Protein AF-A0AAD5UKL8-F1 (afdb_monomer_lite)

pLDDT: mean 81.26, std 16.17, range [27.64, 97.19]

Foldseek 3Di:
DDPDPPDDQPDPQSLLQVLLVVLVQCQCCPPPVDHDPDDDGQGFDDDDDLVVSLVRRLVSCPVPLVVLQPDQEDEDDDDDSRQVNVLVSVVVCVVVVSDQLVRYAYEGDVPPNVLVSVHAYEQEAEFLAQPDQQCVSQVVLDQGQRGAGYYDYDPVRDDPFLLVLLLRLCSVCSNVSHHLLCSSLLCSVVRHHDQPVDDDPRSVVCSVDSVSSNVRVCSRVPDPPPPPDDDPPPSPPDDSDPDRDLLSLLVSLVCLVPPPVLCVPPVSVVSLVVSLVSLVPHDGDPSCPSVNVSNCNSPDDD

Organism: NCBI:txid261099

Radius of gyration: 20.58 Å; chains: 1; bounding box: 48×42×60 Å

Structure (mmCIF, N/CA/C/O backbone):
data_AF-A0AAD5UKL8-F1
#
_entry.id   AF-A0AAD5UKL8-F1
#
loop_
_atom_site.group_PDB
_atom_site.id
_atom_site.type_symbol
_atom_site.label_atom_id
_atom_site.label_alt_id
_atom_site.label_comp_id
_atom_site.label_asym_id
_atom_site.label_entity_id
_atom_site.label_seq_id
_atom_site.pdbx_PDB_ins_code
_atom_site.Cartn_x
_atom_site.Cartn_y
_atom_site.Cartn_z
_atom_site.occupancy
_atom_site.B_iso_or_equiv
_atom_site.auth_seq_id
_atom_site.auth_comp_id
_atom_site.auth_asym_id
_atom_site.auth_atom_id
_atom_site.pdbx_PDB_model_num
ATOM 1 N N . MET A 1 1 ? -10.916 17.655 24.121 1.00 27.64 1 MET A N 1
ATOM 2 C CA . MET A 1 1 ? -9.772 17.818 25.051 1.00 27.64 1 MET A CA 1
ATOM 3 C C . MET A 1 1 ? -8.760 16.745 24.683 1.00 27.64 1 MET A C 1
ATOM 5 O O . MET A 1 1 ? -9.015 15.579 24.939 1.00 27.64 1 MET A O 1
ATOM 9 N N . PHE A 1 2 ? -7.697 17.103 23.959 1.00 36.38 2 PHE A N 1
ATOM 10 C CA . PHE A 1 2 ? -6.700 16.136 23.493 1.00 36.38 2 PHE A CA 1
ATOM 11 C C . PHE A 1 2 ? -5.788 15.754 24.663 1.00 36.38 2 PHE A C 1
ATOM 13 O O . PHE A 1 2 ? -4.990 16.578 25.103 1.00 36.38 2 PHE A O 1
ATOM 20 N N . ASN A 1 3 ? -5.885 14.526 25.170 1.00 32.69 3 ASN A N 1
ATOM 21 C CA . ASN A 1 3 ? -4.881 14.006 26.097 1.00 32.69 3 ASN A CA 1
ATOM 22 C C . ASN A 1 3 ? -3.651 13.593 25.285 1.00 32.69 3 ASN A C 1
ATOM 24 O O . ASN A 1 3 ? -3.566 12.471 24.795 1.00 32.69 3 ASN A O 1
ATOM 28 N N . ARG A 1 4 ? -2.718 14.531 25.102 1.00 35.69 4 ARG A N 1
ATOM 29 C CA . ARG A 1 4 ? -1.425 14.286 24.461 1.00 35.69 4 ARG A CA 1
ATOM 30 C C . ARG A 1 4 ? -0.342 14.349 25.536 1.00 35.69 4 ARG A C 1
ATOM 32 O O . ARG A 1 4 ? 0.003 15.430 26.001 1.00 35.69 4 ARG A O 1
ATOM 39 N N . ILE A 1 5 ? 0.188 13.197 25.931 1.00 33.66 5 ILE A N 1
ATOM 40 C CA . ILE A 1 5 ? 1.513 13.135 26.552 1.00 33.66 5 ILE A CA 1
ATOM 41 C C . ILE A 1 5 ? 2.488 13.151 25.374 1.00 33.66 5 ILE A C 1
ATOM 43 O O . ILE A 1 5 ? 2.660 12.143 24.700 1.00 33.66 5 ILE A O 1
ATOM 47 N N . VAL A 1 6 ? 3.038 14.323 25.050 1.00 38.75 6 VAL A N 1
ATOM 48 C CA . VAL A 1 6 ? 4.102 14.447 24.043 1.00 38.75 6 VAL A CA 1
ATOM 49 C C . VAL A 1 6 ? 5.420 14.103 24.734 1.00 38.75 6 VAL A C 1
ATOM 51 O O . VAL A 1 6 ? 6.064 14.968 25.320 1.00 38.75 6 VAL A O 1
ATOM 54 N N . GLY A 1 7 ? 5.766 12.821 24.719 1.00 32.69 7 GLY A N 1
ATOM 55 C CA . GLY A 1 7 ? 7.132 12.327 24.890 1.00 32.69 7 GLY A CA 1
ATOM 56 C C . GLY A 1 7 ? 7.611 11.729 23.567 1.00 32.69 7 GLY A C 1
ATOM 57 O O . GLY A 1 7 ? 6.791 11.464 22.686 1.00 32.69 7 GLY A O 1
ATOM 58 N N . GLU A 1 8 ? 8.921 11.530 23.407 1.00 34.53 8 GLU A N 1
ATOM 59 C CA . GLU A 1 8 ? 9.432 10.719 22.295 1.00 34.53 8 GLU A CA 1
ATOM 60 C C . GLU A 1 8 ? 8.752 9.333 22.319 1.00 34.53 8 GLU A C 1
ATOM 62 O O . GLU A 1 8 ? 8.567 8.778 23.407 1.00 34.53 8 GLU A O 1
ATOM 67 N N . PRO A 1 9 ? 8.322 8.783 21.168 1.00 44.94 9 PRO A N 1
ATOM 68 C CA . PRO A 1 9 ? 7.629 7.498 21.131 1.00 44.94 9 PRO A CA 1
ATOM 69 C C . PRO A 1 9 ? 8.521 6.398 21.723 1.00 44.94 9 PRO A C 1
ATOM 71 O O . PRO A 1 9 ? 9.639 6.181 21.263 1.00 44.94 9 PRO A O 1
ATOM 74 N N . VAL A 1 10 ? 8.025 5.697 22.749 1.00 47.72 10 VAL A N 1
ATOM 75 C CA . VAL A 1 10 ? 8.797 4.705 23.528 1.00 47.72 10 VAL A CA 1
ATOM 76 C C . VAL A 1 10 ? 8.710 3.295 22.901 1.00 47.72 10 VAL A C 1
ATOM 78 O O . VAL A 1 10 ? 9.217 2.321 23.451 1.00 47.72 10 VAL A O 1
ATOM 81 N N . GLY A 1 11 ? 8.126 3.168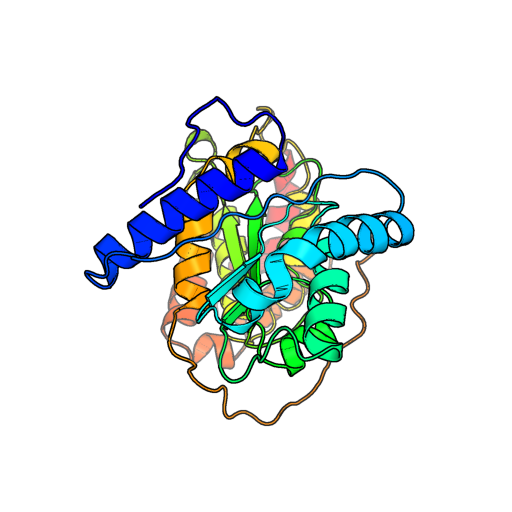 21.704 1.00 62.28 11 GLY A N 1
ATOM 82 C CA . GLY A 1 11 ? 8.047 1.925 20.936 1.00 62.28 11 GLY A CA 1
ATOM 83 C C . GLY A 1 11 ? 7.714 2.156 19.458 1.00 62.28 11 GLY A C 1
ATOM 84 O O . GLY A 1 11 ? 7.193 3.204 19.075 1.00 62.28 11 GLY A O 1
ATOM 85 N N . THR A 1 12 ? 8.001 1.167 18.603 1.00 75.44 12 THR A N 1
ATOM 86 C CA . THR A 1 12 ? 7.783 1.269 17.147 1.00 75.44 12 THR A CA 1
ATOM 87 C C . THR A 1 12 ? 6.303 1.487 16.795 1.00 75.44 12 THR A C 1
ATOM 89 O O . THR A 1 12 ? 6.002 2.243 15.875 1.00 75.44 12 THR A O 1
ATOM 92 N N . SER A 1 13 ? 5.367 0.894 17.548 1.00 83.56 13 SER A N 1
ATOM 93 C CA . SER A 1 13 ? 3.924 1.114 17.353 1.00 83.56 13 SER A CA 1
ATOM 94 C C . SER A 1 13 ? 3.501 2.555 17.659 1.00 83.56 13 SER A C 1
ATOM 96 O O . SER A 1 13 ? 2.737 3.137 16.890 1.00 83.56 13 SER A O 1
ATOM 98 N N . ASP A 1 14 ? 4.037 3.159 18.726 1.00 85.81 14 ASP A N 1
ATOM 99 C CA . ASP A 1 14 ? 3.739 4.552 19.092 1.00 85.81 14 ASP A CA 1
ATOM 100 C C . ASP A 1 14 ? 4.202 5.523 18.004 1.00 85.81 14 ASP A C 1
ATOM 102 O O . ASP A 1 14 ? 3.501 6.480 17.677 1.00 85.81 14 ASP A O 1
ATOM 106 N N . TYR A 1 15 ? 5.354 5.237 17.392 1.00 85.44 15 TYR A N 1
ATOM 107 C CA . TYR A 1 15 ? 5.878 6.020 16.278 1.00 85.44 15 TYR A CA 1
ATOM 108 C C . TYR A 1 15 ? 4.930 6.010 15.068 1.00 85.44 15 TYR A C 1
ATOM 110 O O . TYR A 1 15 ? 4.581 7.069 14.544 1.00 85.44 15 TYR A O 1
ATOM 118 N N . PHE A 1 16 ? 4.467 4.829 14.639 1.00 85.94 16 PHE A N 1
ATOM 119 C CA . PHE A 1 16 ? 3.534 4.712 13.511 1.00 85.94 16 PHE A CA 1
ATOM 120 C C . PHE A 1 16 ? 2.209 5.430 13.771 1.00 85.94 16 PHE A C 1
ATOM 122 O O . PHE A 1 16 ? 1.635 6.045 12.869 1.00 85.94 16 PHE A O 1
ATOM 129 N N . ILE A 1 17 ? 1.731 5.370 15.011 1.00 89.38 17 ILE A N 1
ATOM 130 C CA . ILE A 1 17 ? 0.496 6.025 15.433 1.00 89.38 17 ILE A CA 1
ATOM 131 C C . ILE A 1 17 ? 0.642 7.541 15.420 1.00 89.38 17 ILE A C 1
ATOM 133 O O . ILE A 1 17 ? -0.259 8.219 14.927 1.00 89.38 17 ILE A O 1
ATOM 137 N N . ASP A 1 18 ? 1.763 8.085 15.897 1.00 90.38 18 ASP A N 1
ATOM 138 C CA . ASP A 1 18 ? 2.004 9.528 15.845 1.00 90.38 18 ASP A CA 1
ATOM 139 C C . ASP A 1 18 ? 2.123 10.021 14.392 1.00 90.38 18 ASP A C 1
ATOM 141 O O . ASP A 1 18 ? 1.482 11.006 14.022 1.00 90.38 18 ASP A O 1
ATOM 145 N N . LYS A 1 19 ? 2.829 9.293 13.515 1.00 89.94 19 LYS A N 1
ATOM 146 C CA . LYS A 1 19 ? 2.891 9.629 12.080 1.00 89.94 19 LYS A CA 1
ATOM 147 C C . LYS A 1 19 ? 1.518 9.604 11.415 1.00 89.94 19 LYS A C 1
ATOM 149 O O . LYS A 1 19 ? 1.154 10.554 10.717 1.00 89.94 19 LYS A O 1
ATOM 154 N N . MET A 1 20 ? 0.721 8.569 11.676 1.00 90.62 20 MET A N 1
ATOM 155 C CA . MET A 1 20 ? -0.638 8.489 11.148 1.00 90.62 20 MET A CA 1
ATOM 156 C C . MET A 1 20 ? -1.539 9.584 11.723 1.00 90.62 20 MET A C 1
ATOM 158 O O . MET A 1 20 ? -2.319 10.173 10.976 1.00 90.62 20 MET A O 1
ATOM 162 N N . GLN A 1 21 ? -1.411 9.923 13.009 1.00 92.81 21 GLN A N 1
ATOM 163 C CA . GLN A 1 21 ? -2.111 11.057 13.613 1.00 92.81 21 GLN A CA 1
ATOM 164 C C . GLN A 1 21 ? -1.785 12.351 12.863 1.00 92.81 21 GLN A C 1
ATOM 166 O O . GLN A 1 21 ? -2.699 13.065 12.446 1.00 92.81 21 GLN A O 1
ATOM 171 N N . GLN A 1 22 ? -0.496 12.652 12.681 1.00 91.00 22 GLN A N 1
ATOM 172 C CA . GLN A 1 22 ? -0.051 13.858 11.985 1.00 91.00 22 GLN A CA 1
ATOM 173 C C . GLN A 1 22 ? -0.620 13.916 10.563 1.00 91.00 22 GLN A C 1
ATOM 175 O O . GLN A 1 22 ? -1.198 14.933 10.173 1.00 91.00 22 GLN A O 1
ATOM 180 N N . ALA A 1 23 ? -0.521 12.813 9.817 1.00 89.31 23 ALA A N 1
ATOM 181 C CA . ALA A 1 23 ? -1.032 12.720 8.454 1.00 89.31 23 ALA A CA 1
ATOM 182 C C . ALA A 1 23 ? -2.552 12.892 8.399 1.00 89.31 23 ALA A C 1
ATOM 184 O O . ALA A 1 23 ? -3.052 13.621 7.547 1.00 89.31 23 ALA A O 1
ATOM 185 N N . THR A 1 24 ? -3.280 12.280 9.333 1.00 89.12 24 THR A N 1
ATOM 186 C CA . THR A 1 24 ? -4.746 12.334 9.408 1.00 89.12 24 THR A CA 1
ATOM 187 C C . THR A 1 24 ? -5.221 13.755 9.690 1.00 89.12 24 THR A C 1
ATOM 189 O O . THR A 1 24 ? -6.045 14.290 8.947 1.00 89.12 24 THR A O 1
ATOM 192 N N . ILE A 1 25 ? -4.652 14.416 10.704 1.00 90.31 25 ILE A N 1
ATOM 193 C CA . ILE A 1 25 ? -4.987 15.808 11.034 1.00 90.31 25 ILE A CA 1
ATOM 194 C C . ILE A 1 25 ? -4.667 16.732 9.856 1.00 90.31 25 ILE A C 1
ATOM 196 O O . ILE A 1 25 ? -5.488 17.580 9.502 1.00 90.31 25 ILE A O 1
ATOM 200 N N . LYS A 1 26 ? -3.489 16.568 9.239 1.00 88.12 26 LYS A N 1
ATOM 201 C CA . LYS A 1 26 ? -3.072 17.359 8.077 1.00 88.12 26 LYS A CA 1
ATOM 202 C C . LYS A 1 26 ? -4.030 17.159 6.901 1.00 88.12 26 LYS A C 1
ATOM 204 O O . LYS A 1 26 ? -4.536 18.140 6.365 1.00 88.12 26 LYS A O 1
ATOM 209 N N . TYR A 1 27 ? -4.324 15.909 6.547 1.00 86.69 27 TYR A N 1
ATOM 210 C CA . TYR A 1 27 ? -5.202 15.545 5.437 1.00 86.69 27 TYR A CA 1
ATOM 211 C C . TYR A 1 27 ? -6.586 16.182 5.577 1.00 86.69 27 TYR A C 1
ATOM 213 O O . TYR A 1 27 ? -7.002 16.929 4.695 1.00 86.69 27 TYR A O 1
ATOM 221 N N . PHE A 1 28 ? -7.275 15.953 6.699 1.00 85.62 28 PHE A N 1
ATOM 222 C CA . PHE A 1 28 ? -8.635 16.465 6.891 1.00 85.62 28 PHE A CA 1
ATOM 223 C C . PHE A 1 28 ? -8.688 17.993 6.966 1.00 85.62 28 PHE A C 1
ATOM 225 O O . PHE A 1 28 ? -9.608 18.602 6.411 1.00 85.62 28 PHE A O 1
ATOM 232 N N . ARG A 1 29 ? -7.674 18.624 7.568 1.00 87.81 29 ARG A N 1
ATOM 233 C CA . ARG A 1 29 ? -7.569 20.085 7.605 1.00 87.81 29 ARG A CA 1
ATOM 234 C C . ARG A 1 29 ? -7.376 20.671 6.208 1.00 87.81 29 ARG A C 1
ATOM 236 O O . ARG A 1 29 ? -8.100 21.586 5.835 1.00 87.81 29 ARG A O 1
ATOM 243 N N . GLU A 1 30 ? -6.414 20.160 5.444 1.00 85.50 30 GLU A N 1
ATOM 244 C CA . GLU A 1 30 ? -6.022 20.735 4.150 1.00 85.50 30 GLU A CA 1
ATOM 245 C C . GLU A 1 30 ? -7.003 20.401 3.020 1.00 85.50 30 GLU A C 1
ATOM 247 O O . GLU A 1 30 ? -7.294 21.257 2.188 1.00 85.50 30 GLU A O 1
ATOM 252 N N . ARG A 1 31 ? -7.512 19.164 2.962 1.00 77.06 31 ARG A N 1
ATOM 253 C CA . ARG A 1 31 ? -8.363 18.697 1.851 1.00 77.06 31 ARG A CA 1
ATOM 254 C C . ARG A 1 31 ? -9.836 18.972 2.061 1.00 77.06 31 ARG A C 1
ATOM 256 O O . ARG A 1 31 ? -10.560 19.133 1.082 1.00 77.06 31 ARG A O 1
ATOM 263 N N . ASN A 1 32 ? -10.284 18.970 3.311 1.00 73.62 32 ASN A N 1
ATOM 264 C CA . ASN A 1 32 ? -11.706 19.007 3.629 1.00 73.62 32 ASN A CA 1
ATOM 265 C C . ASN A 1 32 ? -12.094 20.213 4.489 1.00 73.62 32 ASN A C 1
ATOM 267 O O . ASN A 1 32 ? -13.285 20.436 4.682 1.00 73.62 32 ASN A O 1
ATOM 271 N N . GLY A 1 33 ? -11.126 20.980 5.009 1.00 81.12 33 GLY A N 1
ATOM 272 C CA . GLY A 1 33 ? -11.398 22.033 5.990 1.00 81.12 33 GLY A CA 1
ATOM 273 C C . GLY A 1 33 ? -11.976 21.489 7.301 1.00 81.12 33 GLY A C 1
ATOM 274 O O . GLY A 1 33 ? -12.577 22.242 8.061 1.00 81.12 33 GLY A O 1
ATOM 275 N N . ILE A 1 34 ? -11.828 20.184 7.556 1.00 84.81 34 ILE A N 1
ATOM 276 C CA . ILE A 1 34 ? -12.395 19.498 8.716 1.00 84.81 34 ILE A CA 1
ATOM 277 C C . ILE A 1 34 ? -11.377 19.533 9.852 1.00 84.81 34 ILE A C 1
ATOM 279 O O . ILE A 1 34 ? -10.230 19.103 9.703 1.00 84.81 34 ILE A O 1
ATOM 283 N N . GLN A 1 35 ? -11.820 20.005 11.012 1.00 87.50 35 GLN A N 1
ATOM 284 C CA . GLN A 1 35 ? -11.094 19.847 12.262 1.00 87.50 35 GLN A CA 1
ATOM 285 C C . GLN A 1 35 ? -11.607 18.594 12.972 1.00 87.50 35 GLN A C 1
ATOM 287 O O . GLN A 1 35 ? -12.791 18.484 13.263 1.00 87.50 35 GLN A O 1
ATOM 292 N N . ILE A 1 36 ? -10.712 17.647 13.237 1.00 86.38 36 ILE A N 1
ATOM 293 C CA . ILE A 1 36 ? -11.059 16.407 13.936 1.00 86.38 36 ILE A CA 1
ATOM 294 C C . ILE A 1 36 ? -11.326 16.736 15.408 1.00 86.38 36 ILE A C 1
ATOM 296 O O . ILE A 1 36 ? -10.437 17.248 16.091 1.00 86.38 36 ILE A O 1
ATOM 300 N N . GLU A 1 37 ? -12.544 16.470 15.875 1.00 84.69 37 GLU A N 1
ATOM 301 C CA . GLU A 1 37 ? -12.986 16.778 17.243 1.00 84.69 37 GLU A CA 1
ATOM 302 C C . GLU A 1 37 ? -12.628 15.668 18.239 1.00 84.69 37 GLU A C 1
ATOM 304 O O . GLU A 1 37 ? -12.181 15.963 19.351 1.00 84.69 37 GLU A O 1
ATOM 309 N N . ASP A 1 38 ? -12.764 14.408 17.815 1.00 88.19 38 ASP A N 1
ATOM 310 C CA . ASP A 1 38 ? -12.401 13.222 18.587 1.00 88.19 38 ASP A CA 1
ATOM 311 C C . ASP A 1 38 ? -11.454 12.325 17.781 1.00 88.19 38 ASP A C 1
ATOM 313 O O . ASP A 1 38 ? -11.719 11.961 16.635 1.00 88.19 38 ASP A O 1
ATOM 317 N N . LEU A 1 39 ? -10.312 12.004 18.385 1.00 90.44 39 LEU A N 1
ATOM 318 C CA . LEU A 1 39 ? -9.288 11.142 17.816 1.00 90.44 39 LEU A CA 1
ATOM 319 C C . LEU A 1 39 ? -8.693 10.290 18.933 1.00 90.44 39 LEU A C 1
ATOM 321 O O . LEU A 1 39 ? -7.970 10.791 19.798 1.00 90.44 39 LEU A O 1
ATOM 325 N N . SER A 1 40 ? -8.964 8.989 18.883 1.00 92.81 40 SER A N 1
ATOM 326 C CA . SER A 1 40 ? -8.374 8.012 19.795 1.00 92.81 40 SER A CA 1
ATOM 327 C C . SER A 1 40 ? -7.163 7.339 19.153 1.00 92.81 40 SER A C 1
ATOM 329 O O . SER A 1 40 ? -7.243 6.818 18.045 1.00 92.81 40 SER A O 1
ATOM 331 N N . LEU A 1 41 ? -6.039 7.345 19.869 1.00 92.69 41 LEU A N 1
ATOM 332 C CA . LEU A 1 41 ? -4.806 6.665 19.481 1.00 92.69 41 LEU A CA 1
ATOM 333 C C . LEU A 1 41 ? -4.670 5.384 20.305 1.00 92.69 41 LEU A C 1
ATOM 335 O O . LEU A 1 41 ? -4.697 5.446 21.534 1.00 92.69 41 LEU A O 1
ATOM 339 N N . ILE A 1 42 ? -4.550 4.235 19.638 1.00 92.50 42 ILE A N 1
ATOM 340 C CA . ILE A 1 42 ? -4.501 2.921 20.290 1.00 92.50 42 ILE A CA 1
ATOM 341 C C . ILE A 1 42 ? -3.235 2.199 19.841 1.00 92.50 42 ILE A C 1
ATOM 343 O O . ILE A 1 42 ? -3.143 1.757 18.699 1.00 92.50 42 ILE A O 1
ATOM 347 N N . SER A 1 43 ? -2.266 2.091 20.750 1.00 91.62 43 SER A N 1
ATOM 348 C CA . SER A 1 43 ? -0.989 1.420 20.507 1.00 91.62 43 SER A CA 1
ATOM 349 C C . SER A 1 43 ? -1.025 -0.020 20.976 1.00 91.62 43 SER A C 1
ATOM 351 O O . SER A 1 43 ? -1.197 -0.291 22.163 1.00 91.62 43 SER A O 1
ATOM 353 N N . LEU A 1 44 ? -0.874 -0.936 20.020 1.00 89.56 44 LEU A N 1
ATOM 354 C CA . LEU A 1 44 ? -0.816 -2.370 20.264 1.00 89.56 44 LEU A CA 1
ATOM 355 C C . LEU A 1 44 ? 0.647 -2.813 20.265 1.00 89.56 44 LEU A C 1
ATOM 357 O O . LEU A 1 44 ? 1.359 -2.651 19.270 1.00 89.56 44 LEU A O 1
ATOM 361 N N . ASN A 1 45 ? 1.098 -3.370 21.387 1.00 88.56 45 ASN A N 1
ATOM 362 C CA . ASN A 1 45 ? 2.492 -3.761 21.590 1.00 88.56 45 ASN A CA 1
ATOM 363 C C . ASN A 1 45 ? 2.581 -5.193 22.100 1.00 88.56 45 ASN A C 1
ATOM 365 O O . ASN A 1 45 ? 1.837 -5.605 22.987 1.00 88.56 45 ASN A O 1
ATOM 369 N N . GLY A 1 46 ? 3.508 -5.959 21.541 1.00 84.38 46 GLY A N 1
ATOM 370 C CA . GLY A 1 46 ? 3.691 -7.357 21.902 1.00 84.38 46 GLY A CA 1
ATOM 371 C C . GLY A 1 46 ? 4.508 -8.095 20.857 1.00 84.38 46 GLY A C 1
ATOM 372 O O . GLY A 1 46 ? 4.391 -7.818 19.659 1.00 84.38 46 GLY A O 1
ATOM 373 N N . GLU A 1 47 ? 5.321 -9.032 21.324 1.00 81.00 47 GLU A N 1
ATOM 374 C CA . GLU A 1 47 ? 6.156 -9.920 20.518 1.00 81.00 47 GLU A CA 1
ATOM 375 C C . GLU A 1 47 ? 5.670 -11.366 20.658 1.00 81.00 47 GLU A C 1
ATOM 377 O O . GLU A 1 47 ? 4.910 -11.691 21.568 1.00 81.00 47 GLU A O 1
ATOM 382 N N . GLY A 1 48 ? 6.102 -12.240 19.751 1.00 82.62 48 GLY A N 1
ATOM 383 C CA . GLY A 1 48 ? 5.751 -13.657 19.779 1.00 82.62 48 GLY A CA 1
ATOM 384 C C . GLY A 1 48 ? 5.462 -14.226 18.396 1.00 82.62 48 GLY A C 1
ATOM 385 O O . GLY A 1 48 ? 5.612 -13.553 17.369 1.00 82.62 48 GLY A O 1
ATOM 386 N N . LYS A 1 49 ? 5.040 -15.493 18.374 1.00 82.69 49 LYS A N 1
ATOM 387 C CA . LYS A 1 49 ? 4.511 -16.129 17.163 1.00 82.69 49 LYS A CA 1
ATOM 388 C C . LYS A 1 49 ? 3.193 -15.466 16.770 1.00 82.69 49 LYS A C 1
ATOM 390 O O . LYS A 1 49 ? 2.533 -14.860 17.605 1.00 82.69 49 LYS A O 1
ATOM 395 N N . ILE A 1 50 ? 2.820 -15.577 15.494 1.00 81.44 50 ILE A N 1
ATOM 396 C CA . ILE A 1 50 ? 1.644 -14.890 14.938 1.00 81.44 50 ILE A CA 1
ATOM 397 C C . ILE A 1 50 ? 0.385 -15.174 15.767 1.00 81.44 50 ILE A C 1
ATOM 399 O O . ILE A 1 50 ? -0.258 -14.222 16.185 1.00 81.44 50 ILE A O 1
ATOM 403 N N . GLU A 1 51 ? 0.074 -16.441 16.053 1.00 81.31 51 GLU A N 1
ATOM 404 C CA . GLU A 1 51 ? -1.134 -16.831 16.800 1.00 81.31 51 GLU A CA 1
ATOM 405 C C . GLU A 1 51 ? -1.169 -16.219 18.211 1.00 81.31 51 GLU A C 1
ATOM 407 O O . GLU A 1 51 ? -2.083 -15.453 18.519 1.00 81.31 51 GLU A O 1
ATOM 412 N N . ASP A 1 52 ? -0.122 -16.446 19.013 1.00 86.75 52 ASP A N 1
ATOM 413 C CA . ASP A 1 52 ? -0.005 -15.892 20.373 1.00 86.75 52 ASP A CA 1
ATOM 414 C C . ASP A 1 52 ? -0.082 -14.355 20.372 1.00 86.75 52 ASP A C 1
ATOM 416 O O . ASP A 1 52 ? -0.668 -13.728 21.258 1.00 86.75 52 ASP A O 1
ATOM 420 N N . ARG A 1 53 ? 0.509 -13.730 19.347 1.00 89.06 53 ARG A N 1
ATOM 421 C CA . ARG A 1 53 ? 0.535 -12.277 19.193 1.00 89.06 53 ARG A CA 1
ATOM 422 C C . ARG A 1 53 ? -0.841 -11.725 18.829 1.00 89.06 53 ARG A C 1
ATOM 424 O O . ARG A 1 53 ? -1.197 -10.666 19.333 1.00 89.06 53 ARG A O 1
ATOM 431 N N . VAL A 1 54 ? -1.626 -12.412 17.998 1.00 90.38 54 VAL A N 1
ATOM 432 C CA . VAL A 1 54 ? -3.004 -11.998 17.681 1.00 90.38 54 VAL A CA 1
ATOM 433 C C . VAL A 1 54 ? -3.856 -11.987 18.943 1.00 90.38 54 VAL A C 1
ATOM 435 O O . VAL A 1 54 ? -4.525 -10.989 19.199 1.00 90.38 54 VAL A O 1
ATOM 438 N N . ASP A 1 55 ? -3.802 -13.047 19.751 1.00 90.81 55 ASP A N 1
ATOM 439 C CA . ASP A 1 55 ? -4.581 -13.136 20.992 1.00 90.81 55 ASP A CA 1
ATOM 440 C C . ASP A 1 55 ? -4.186 -12.038 21.986 1.00 90.81 55 ASP A C 1
ATOM 442 O O . ASP A 1 55 ? -5.048 -11.332 22.521 1.00 90.81 55 ASP A O 1
ATOM 446 N N . LEU A 1 56 ? -2.879 -11.832 22.172 1.00 92.62 56 LEU A N 1
ATOM 447 C CA . LEU A 1 56 ? -2.346 -10.781 23.032 1.00 92.62 56 LEU A CA 1
ATOM 448 C C . LEU A 1 56 ? -2.823 -9.392 22.594 1.00 92.62 56 LEU A C 1
ATOM 450 O O . LEU A 1 56 ? -3.391 -8.652 23.398 1.00 92.62 56 LEU A O 1
ATOM 454 N N . LEU A 1 57 ? -2.601 -9.026 21.332 1.00 92.44 57 LEU A N 1
ATOM 455 C CA . LEU A 1 57 ? -2.928 -7.690 20.837 1.00 92.44 57 LEU A CA 1
ATOM 456 C C . LEU A 1 57 ? -4.444 -7.465 20.747 1.00 92.44 57 LEU A C 1
ATOM 458 O O . LEU A 1 57 ? -4.909 -6.363 21.023 1.00 92.44 57 LEU A O 1
ATOM 462 N N . TYR A 1 58 ? -5.229 -8.500 20.433 1.00 93.25 58 TYR A N 1
ATOM 463 C CA . TYR A 1 58 ? -6.690 -8.419 20.477 1.00 93.25 58 TYR A CA 1
ATOM 464 C C . TYR A 1 58 ? -7.189 -8.158 21.906 1.00 93.25 58 TYR A C 1
ATOM 466 O O . TYR A 1 58 ? -8.060 -7.317 22.107 1.00 93.25 58 TYR A O 1
ATOM 474 N N . SER A 1 59 ? -6.597 -8.797 22.923 1.00 93.50 59 SER A N 1
ATOM 475 C CA . SER A 1 59 ? -6.981 -8.561 24.323 1.00 93.50 59 SER A CA 1
ATOM 476 C C . SER A 1 59 ? -6.760 -7.111 24.779 1.00 93.50 59 SER A C 1
ATOM 478 O O . SER A 1 59 ? -7.542 -6.588 25.574 1.00 93.50 59 SER A O 1
ATOM 480 N N . GLN A 1 60 ? -5.751 -6.427 24.226 1.00 93.94 60 GLN A N 1
ATOM 481 C CA . GLN A 1 60 ? -5.483 -5.010 24.501 1.00 93.94 60 GLN A CA 1
ATOM 482 C C . GLN A 1 60 ? -6.592 -4.090 23.963 1.00 93.94 60 GLN A C 1
ATOM 484 O O . GLN A 1 60 ? -6.823 -3.020 24.528 1.00 93.94 60 GLN A O 1
ATOM 489 N N . LEU A 1 61 ? -7.322 -4.514 22.922 1.00 93.44 61 LEU A N 1
ATOM 490 C CA . LEU A 1 61 ? -8.447 -3.767 22.349 1.00 93.44 61 LEU A CA 1
ATOM 491 C C . LEU A 1 61 ? -9.716 -3.809 23.200 1.00 93.44 61 LEU A C 1
ATOM 493 O O . LEU A 1 61 ? -10.586 -2.966 22.999 1.00 93.44 61 LEU A O 1
ATOM 497 N N . ASN A 1 62 ? -9.828 -4.723 24.170 1.00 91.06 62 ASN A N 1
ATOM 498 C CA . ASN A 1 62 ? -11.031 -4.856 25.002 1.00 91.06 62 ASN A CA 1
ATOM 499 C C . ASN A 1 62 ? -11.420 -3.541 25.698 1.00 91.06 62 ASN A C 1
ATOM 501 O O . ASN A 1 62 ? -12.602 -3.244 25.833 1.00 91.06 62 ASN A O 1
ATOM 505 N N . ASN A 1 63 ? -10.437 -2.713 26.064 1.00 89.56 63 ASN A N 1
ATOM 506 C CA . ASN A 1 63 ? -10.664 -1.410 26.701 1.00 89.56 63 ASN A CA 1
ATOM 507 C C . ASN A 1 63 ? -11.140 -0.312 25.730 1.00 89.56 63 ASN A C 1
ATOM 509 O O . ASN A 1 63 ? -11.391 0.818 26.148 1.00 89.56 63 ASN A O 1
ATOM 513 N N . TYR A 1 64 ? -11.213 -0.614 24.435 1.00 94.12 64 TYR A N 1
ATOM 514 C CA . TYR A 1 64 ? -11.481 0.345 23.367 1.00 94.12 64 TYR A CA 1
ATOM 515 C C . TYR A 1 64 ? -12.629 -0.086 22.446 1.00 94.12 64 TYR A C 1
ATOM 517 O O . TYR A 1 64 ? -12.915 0.635 21.495 1.00 94.12 64 TYR A O 1
ATOM 525 N N . MET A 1 65 ? -13.292 -1.219 22.711 1.00 93.94 65 MET A N 1
ATOM 526 C CA . MET A 1 65 ? -14.326 -1.773 21.825 1.00 93.94 65 MET A CA 1
ATOM 527 C C . MET A 1 65 ? -15.452 -0.776 21.538 1.00 93.94 65 MET A C 1
ATOM 529 O O . MET A 1 65 ? -15.780 -0.567 20.373 1.00 93.94 65 MET A O 1
ATOM 533 N N . ASP A 1 66 ? -15.955 -0.083 22.564 1.00 92.31 66 ASP A N 1
ATOM 534 C CA . ASP A 1 66 ? -17.010 0.928 22.404 1.00 92.31 66 ASP A CA 1
ATOM 535 C C . ASP A 1 66 ? -16.565 2.059 21.463 1.00 92.31 66 ASP A C 1
ATOM 537 O O . ASP A 1 66 ? -17.268 2.420 20.521 1.00 92.31 66 ASP A O 1
ATOM 541 N N . LYS A 1 67 ? -15.331 2.550 21.638 1.00 92.50 67 LYS A N 1
ATOM 542 C CA . LYS A 1 67 ? -14.753 3.590 20.774 1.00 92.50 67 LYS A CA 1
ATOM 543 C C . LYS A 1 67 ? -14.598 3.117 19.336 1.00 92.50 67 LYS A C 1
ATOM 545 O O . LYS A 1 67 ? -14.846 3.885 18.410 1.00 92.50 67 LYS A O 1
ATOM 550 N N . ILE A 1 68 ? -14.164 1.869 19.149 1.00 93.44 68 ILE A N 1
ATOM 551 C CA . ILE A 1 68 ? -14.034 1.276 17.819 1.00 93.44 68 ILE A CA 1
ATOM 552 C C . ILE A 1 68 ? -15.408 1.209 17.170 1.00 93.44 68 ILE A C 1
ATOM 554 O O . ILE A 1 68 ? -15.515 1.608 16.026 1.00 93.44 68 ILE A O 1
ATOM 558 N N . GLN A 1 69 ? -16.448 0.771 17.875 1.00 93.12 69 GLN A N 1
ATOM 559 C CA . GLN A 1 69 ? -17.798 0.621 17.327 1.00 93.12 69 GLN A CA 1
ATOM 560 C C . GLN A 1 69 ? -18.478 1.969 17.008 1.00 93.12 69 GLN A C 1
ATOM 562 O O . GLN A 1 69 ? -19.234 2.101 16.034 1.00 93.12 69 GLN A O 1
ATOM 567 N N . GLU A 1 70 ? -18.211 2.996 17.814 1.00 91.44 70 GLU A N 1
ATOM 568 C CA . GLU A 1 70 ? -18.776 4.333 17.632 1.00 91.44 70 GLU A CA 1
ATOM 569 C C . GLU A 1 70 ? -18.116 5.106 16.484 1.00 91.44 70 GLU A C 1
ATOM 571 O O . GLU A 1 70 ? -18.827 5.813 15.763 1.00 91.44 70 GLU A O 1
ATOM 576 N N . ALA A 1 71 ? -16.810 4.912 16.258 1.00 91.25 71 ALA A N 1
ATOM 577 C CA . ALA A 1 71 ? -16.011 5.663 15.290 1.00 91.25 71 ALA A CA 1
ATOM 578 C C . ALA A 1 71 ? -16.562 5.626 13.853 1.00 91.25 71 ALA A C 1
ATOM 580 O O . ALA A 1 71 ? -17.000 4.588 13.358 1.00 91.25 71 ALA A O 1
ATOM 581 N N . ASP A 1 72 ? -16.447 6.737 13.126 1.00 87.06 72 ASP A N 1
ATOM 582 C CA . ASP A 1 72 ? -16.781 6.797 11.692 1.00 87.06 72 ASP A CA 1
ATOM 583 C C . ASP A 1 72 ? -15.658 6.241 10.793 1.00 87.06 72 ASP A C 1
ATOM 585 O O . ASP A 1 72 ? -15.886 5.797 9.663 1.00 87.06 72 ASP A O 1
ATOM 589 N N . LEU A 1 73 ? -14.424 6.251 11.300 1.00 88.12 73 LEU A N 1
ATOM 590 C CA . LEU A 1 73 ? -13.216 5.816 10.606 1.00 88.12 73 LEU A CA 1
ATOM 591 C C . LEU A 1 73 ? -12.300 5.086 11.590 1.00 88.12 73 LEU A C 1
ATOM 593 O O . LEU A 1 73 ? -11.945 5.634 12.631 1.00 88.12 73 LEU A O 1
ATOM 597 N N . VAL A 1 74 ? -11.871 3.876 11.227 1.00 92.00 74 VAL A N 1
ATOM 598 C CA . VAL A 1 74 ? -10.903 3.092 12.002 1.00 92.00 74 VAL A CA 1
ATOM 599 C C . VAL A 1 74 ? -9.675 2.839 11.133 1.00 92.00 74 VAL A C 1
ATOM 601 O O . VAL A 1 74 ? -9.725 2.086 10.164 1.00 92.00 74 VAL A O 1
ATOM 604 N N . LEU A 1 75 ? -8.556 3.479 11.460 1.00 90.38 75 LEU A N 1
ATOM 605 C CA . LEU A 1 75 ? -7.296 3.309 10.735 1.00 90.38 75 LEU A CA 1
ATOM 606 C C . LEU A 1 75 ? -6.404 2.332 11.493 1.00 90.38 75 LEU A C 1
ATOM 608 O O . LEU A 1 75 ? -6.056 2.594 12.642 1.00 90.38 75 LEU A O 1
ATOM 612 N N . PHE A 1 76 ? -5.991 1.248 10.839 1.00 91.31 76 PHE A N 1
ATOM 613 C CA . PHE A 1 76 ? -4.913 0.412 11.353 1.00 91.31 76 PHE A CA 1
ATOM 614 C C . PHE A 1 76 ? -3.647 0.673 10.551 1.00 91.31 76 PHE A C 1
ATOM 616 O O . PHE A 1 76 ? -3.673 0.805 9.326 1.00 91.31 76 PHE A O 1
ATOM 623 N N . VAL A 1 77 ? -2.531 0.751 11.267 1.00 88.25 77 VAL A N 1
ATOM 624 C CA . VAL A 1 77 ? -1.206 0.983 10.700 1.00 88.25 77 VAL A CA 1
ATOM 625 C C . VAL A 1 77 ? -0.292 -0.089 11.233 1.00 88.25 77 VAL A C 1
ATOM 627 O O . VAL A 1 77 ? -0.234 -0.328 12.437 1.00 88.25 77 VAL A O 1
ATOM 630 N N . ALA A 1 78 ? 0.398 -0.758 10.324 1.00 87.06 78 ALA A N 1
ATOM 631 C CA . ALA A 1 78 ? 1.277 -1.851 10.663 1.00 87.06 78 ALA A CA 1
ATOM 632 C C . ALA A 1 78 ? 2.405 -1.945 9.647 1.00 87.06 78 ALA A C 1
ATOM 634 O O . ALA A 1 78 ? 2.252 -1.554 8.490 1.00 87.06 78 ALA A O 1
ATOM 635 N N . HIS A 1 79 ? 3.520 -2.508 10.092 1.00 83.12 79 HIS A N 1
ATOM 636 C CA . HIS A 1 79 ? 4.706 -2.691 9.279 1.00 83.12 79 HIS A CA 1
ATOM 637 C C . HIS A 1 79 ? 5.228 -4.131 9.387 1.00 83.12 79 HIS A C 1
ATOM 639 O O . HIS A 1 79 ? 5.184 -4.731 10.467 1.00 83.12 79 HIS A O 1
ATOM 645 N N . SER A 1 80 ? 5.748 -4.666 8.274 1.00 78.19 80 SER A N 1
ATOM 646 C CA . SER A 1 80 ? 6.405 -5.973 8.160 1.00 78.19 80 SER A CA 1
ATOM 647 C C . SER A 1 80 ? 5.610 -7.077 8.863 1.00 78.19 80 SER A C 1
ATOM 649 O O . SER A 1 80 ? 4.495 -7.382 8.456 1.00 78.19 80 SER A O 1
ATOM 651 N N . GLN A 1 81 ? 6.124 -7.669 9.940 1.00 76.12 81 GLN A N 1
ATOM 652 C CA . GLN A 1 81 ? 5.452 -8.754 10.656 1.00 76.12 81 GLN A CA 1
ATOM 653 C C . GLN A 1 81 ? 4.161 -8.314 11.372 1.00 76.12 81 GLN A C 1
ATOM 655 O O . GLN A 1 81 ? 3.295 -9.146 11.629 1.00 76.12 81 GLN A O 1
ATOM 660 N N . GLY A 1 82 ? 4.000 -7.029 11.706 1.00 82.38 82 GLY A N 1
ATOM 661 C CA . GLY A 1 82 ? 2.758 -6.521 12.299 1.00 82.38 82 GLY A CA 1
ATOM 662 C C . GLY A 1 82 ? 1.582 -6.604 11.328 1.00 82.38 82 GLY A C 1
ATOM 663 O O . GLY A 1 82 ? 0.459 -6.880 11.726 1.00 82.38 82 GLY A O 1
ATOM 664 N N . THR A 1 83 ? 1.854 -6.457 10.037 1.00 83.56 83 THR A N 1
ATOM 665 C CA . THR A 1 83 ? 0.864 -6.443 8.966 1.00 83.56 83 THR A CA 1
ATOM 666 C C . THR A 1 83 ? -0.029 -7.702 8.915 1.00 83.56 83 THR A C 1
ATOM 668 O O . THR A 1 83 ? -1.250 -7.552 9.011 1.00 83.56 83 THR A O 1
ATOM 671 N N . PRO A 1 84 ? 0.506 -8.941 8.850 1.00 83.31 84 PRO A N 1
ATOM 672 C CA . PRO A 1 84 ? -0.295 -10.167 8.921 1.00 83.31 84 PRO A CA 1
ATOM 673 C C . PRO A 1 84 ? -0.869 -10.475 10.314 1.00 83.31 84 PRO A C 1
ATOM 675 O O . PRO A 1 84 ? -1.593 -11.451 10.453 1.00 83.31 84 PRO A O 1
ATOM 678 N N . VAL A 1 85 ? -0.555 -9.699 11.352 1.00 87.88 85 VAL A N 1
ATOM 679 C CA . VAL A 1 85 ? -1.168 -9.839 12.686 1.00 87.88 85 VAL A CA 1
ATOM 680 C C . VAL A 1 85 ? -2.371 -8.907 12.801 1.00 87.88 85 VAL A C 1
ATOM 682 O O . VAL A 1 85 ? -3.461 -9.351 13.157 1.00 87.88 85 VAL A O 1
ATOM 685 N N . THR A 1 86 ? -2.210 -7.637 12.411 1.00 89.75 86 THR A N 1
ATOM 686 C CA . THR A 1 86 ? -3.299 -6.649 12.302 1.00 89.75 86 THR A CA 1
ATOM 687 C C . THR A 1 86 ? -4.438 -7.193 11.454 1.00 89.75 86 THR A C 1
ATOM 689 O O . THR A 1 86 ? -5.602 -7.052 11.795 1.00 89.75 86 THR A O 1
ATOM 692 N N . ALA A 1 87 ? -4.085 -7.931 10.411 1.00 88.00 87 ALA A N 1
ATOM 693 C CA . ALA A 1 87 ? -4.948 -8.851 9.710 1.00 88.00 87 ALA A CA 1
ATOM 694 C C . ALA A 1 87 ? -6.043 -9.559 10.478 1.00 88.00 87 ALA A C 1
ATOM 696 O O . ALA A 1 87 ? -7.227 -9.267 10.315 1.00 88.00 87 ALA A O 1
ATOM 697 N N . LEU A 1 88 ? -5.590 -10.528 11.250 1.00 89.75 88 LEU A N 1
ATOM 698 C CA . LEU A 1 88 ? -6.385 -11.503 11.949 1.00 89.75 88 LEU A CA 1
ATOM 699 C C . LEU A 1 88 ? -7.144 -10.790 13.072 1.00 89.75 88 LEU A C 1
ATOM 701 O O . LEU A 1 88 ? -8.255 -11.170 13.419 1.00 89.75 88 LEU A O 1
ATOM 705 N N . ILE A 1 89 ? -6.588 -9.688 13.590 1.00 91.56 89 ILE A N 1
ATOM 706 C CA . ILE A 1 89 ? -7.292 -8.791 14.507 1.00 91.56 89 ILE A CA 1
ATOM 707 C C . ILE A 1 89 ? -8.500 -8.144 13.816 1.00 91.56 89 ILE A C 1
ATOM 709 O O . ILE A 1 89 ? -9.594 -8.206 14.368 1.00 91.56 89 ILE A O 1
ATOM 713 N N . ILE A 1 90 ? -8.346 -7.557 12.620 1.00 91.25 90 ILE A N 1
ATOM 714 C CA . ILE A 1 90 ? -9.484 -6.962 11.895 1.00 91.25 90 ILE A CA 1
ATOM 715 C C . ILE A 1 90 ? -10.528 -8.017 11.542 1.00 91.25 90 ILE A C 1
ATOM 717 O O . ILE A 1 90 ? -11.715 -7.746 11.696 1.00 91.25 90 ILE A O 1
ATOM 721 N N . GLU A 1 91 ? -10.102 -9.200 11.099 1.00 89.94 91 GLU A N 1
ATOM 722 C CA . GLU A 1 91 ? -10.999 -10.335 10.847 1.00 89.94 91 GLU A CA 1
ATOM 723 C C . GLU A 1 91 ? -11.915 -10.584 12.039 1.00 89.94 91 GLU A C 1
ATOM 725 O O . GLU A 1 91 ? -13.131 -10.459 11.919 1.00 89.94 91 GLU A O 1
ATOM 730 N N . ARG A 1 92 ? -11.314 -10.800 13.213 1.00 92.38 92 ARG A N 1
ATOM 731 C CA . ARG A 1 92 ? -12.033 -11.058 14.460 1.00 92.38 92 ARG A CA 1
ATOM 732 C C . ARG A 1 92 ? -12.939 -9.897 14.858 1.00 92.38 92 ARG A C 1
ATOM 734 O O . ARG A 1 92 ? -14.040 -10.126 15.347 1.00 92.38 92 ARG A O 1
ATOM 741 N N . LEU A 1 93 ? -12.508 -8.647 14.660 1.00 93.06 93 LEU A N 1
ATOM 742 C CA . LEU A 1 93 ? -13.345 -7.473 14.942 1.00 93.06 93 LEU A CA 1
ATOM 743 C C . LEU A 1 93 ? -14.578 -7.412 14.028 1.00 93.06 93 LEU A C 1
ATOM 745 O O . LEU A 1 93 ? -15.648 -7.013 14.485 1.00 93.06 93 LEU A O 1
ATOM 749 N N . ILE A 1 94 ? -14.446 -7.805 12.759 1.00 91.06 94 ILE A N 1
ATOM 750 C CA . ILE A 1 94 ? -15.568 -7.878 11.814 1.00 91.06 94 ILE A CA 1
ATOM 751 C C . ILE A 1 94 ? -16.483 -9.056 12.162 1.00 91.06 94 ILE A C 1
ATOM 753 O O . ILE A 1 94 ? -17.692 -8.870 12.263 1.00 91.06 94 ILE A O 1
ATOM 757 N N . GLU A 1 95 ? -15.929 -10.249 12.393 1.00 90.94 95 GLU A N 1
ATOM 758 C CA . GLU A 1 95 ? -16.688 -11.448 12.785 1.00 90.94 95 GLU A CA 1
ATOM 759 C C . GLU A 1 95 ? -17.516 -11.218 14.055 1.00 90.94 95 GLU A C 1
ATOM 761 O O . GLU A 1 95 ? -18.676 -11.626 14.136 1.00 90.94 95 GLU A O 1
ATOM 76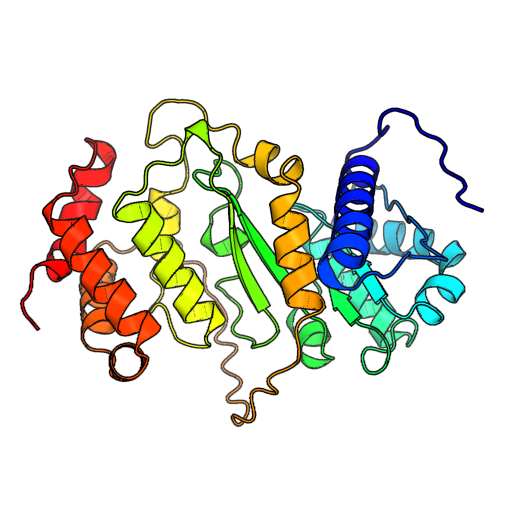6 N N . ASN A 1 96 ? -16.955 -10.489 15.021 1.00 92.62 96 ASN A N 1
ATOM 767 C CA . ASN A 1 96 ? -17.629 -10.140 16.268 1.00 92.62 96 ASN A CA 1
ATOM 768 C C . ASN A 1 96 ? -18.552 -8.913 16.154 1.00 92.62 96 ASN A C 1
ATOM 770 O O . ASN A 1 96 ? -19.090 -8.470 17.165 1.00 92.62 96 ASN A O 1
ATOM 774 N N . ASN A 1 97 ? -18.766 -8.367 14.951 1.00 90.06 97 ASN A N 1
ATOM 775 C CA . ASN A 1 97 ? -19.582 -7.172 14.687 1.00 90.06 97 ASN A CA 1
ATOM 776 C C . ASN A 1 97 ? -19.131 -5.907 15.448 1.00 90.06 97 ASN A C 1
ATOM 778 O O . ASN A 1 97 ? -19.926 -4.985 15.633 1.00 90.06 97 ASN A O 1
ATOM 782 N N . ILE A 1 98 ? -17.862 -5.844 15.864 1.00 94.50 98 ILE A N 1
ATOM 783 C CA . ILE A 1 98 ? -17.265 -4.643 16.465 1.00 94.50 98 ILE A CA 1
ATOM 784 C C . ILE A 1 98 ? -17.021 -3.585 15.385 1.00 94.50 98 ILE A C 1
ATOM 786 O O . ILE A 1 98 ? -17.313 -2.411 15.596 1.00 94.50 98 ILE A O 1
ATOM 790 N N . ILE A 1 99 ? -16.521 -4.005 14.215 1.00 90.75 99 ILE A N 1
ATOM 791 C CA . ILE A 1 99 ? -16.400 -3.145 13.031 1.00 90.75 99 ILE A CA 1
ATOM 792 C C . ILE A 1 99 ? -17.570 -3.414 12.088 1.00 90.75 99 ILE A C 1
ATOM 794 O O . ILE A 1 99 ? -17.697 -4.500 11.525 1.00 90.75 99 ILE A O 1
ATOM 798 N N . ASN A 1 100 ? -18.389 -2.394 11.845 1.00 86.94 100 ASN A N 1
ATOM 799 C CA . ASN A 1 100 ? -19.425 -2.414 10.820 1.00 86.94 100 ASN A CA 1
ATOM 800 C C . ASN A 1 100 ? -18.909 -1.739 9.548 1.00 86.94 100 ASN A C 1
ATOM 802 O O . ASN A 1 100 ? -19.017 -0.524 9.395 1.00 86.94 100 ASN A O 1
ATOM 806 N N . THR A 1 101 ? -18.410 -2.524 8.599 1.00 83.94 101 THR A N 1
ATOM 807 C CA . THR A 1 101 ? -17.786 -2.022 7.363 1.00 83.94 101 THR A CA 1
ATOM 808 C C . THR A 1 101 ? -18.732 -1.285 6.407 1.00 83.94 101 THR A C 1
ATOM 810 O O . THR A 1 101 ? -18.280 -0.610 5.483 1.00 83.94 101 THR A O 1
ATOM 813 N N . LYS A 1 102 ? -20.054 -1.364 6.620 1.00 81.56 102 LYS A N 1
ATOM 814 C CA . LYS A 1 102 ? -21.031 -0.543 5.883 1.00 81.56 102 LYS A CA 1
ATOM 815 C C . LYS A 1 102 ? -21.094 0.891 6.408 1.00 81.56 102 LYS A C 1
ATOM 817 O O . LYS A 1 102 ? -21.433 1.797 5.652 1.00 81.56 102 LYS A O 1
ATOM 822 N N . LYS A 1 103 ? -20.802 1.085 7.697 1.00 83.00 103 LYS A N 1
ATOM 823 C CA . LYS A 1 103 ? -20.752 2.395 8.363 1.00 83.00 103 LYS A CA 1
ATOM 824 C C . LYS A 1 103 ? -19.322 2.939 8.381 1.00 83.00 103 LYS A C 1
ATOM 826 O O . LYS A 1 103 ? -19.101 4.103 8.070 1.00 83.00 103 LYS A O 1
ATOM 831 N N . GLN A 1 104 ? -18.372 2.091 8.752 1.00 86.81 104 GLN A N 1
ATOM 832 C CA . GLN A 1 104 ? -17.014 2.457 9.120 1.00 86.81 104 GLN A CA 1
ATOM 833 C C . GLN A 1 104 ? -16.047 2.116 7.997 1.00 86.81 104 GLN A C 1
ATOM 835 O O . GLN A 1 104 ? -16.070 1.016 7.445 1.00 86.81 104 GLN A O 1
ATOM 840 N N . ARG A 1 105 ? -15.158 3.055 7.678 1.00 77.25 105 ARG A N 1
ATOM 841 C CA . ARG A 1 105 ? -14.039 2.790 6.768 1.00 77.25 105 ARG A CA 1
ATOM 842 C C . ARG A 1 105 ? -12.875 2.198 7.557 1.00 77.25 105 ARG A C 1
ATOM 844 O O . ARG A 1 105 ? -12.580 2.660 8.658 1.00 77.25 105 ARG A O 1
ATOM 851 N N . THR A 1 106 ? -12.206 1.199 6.987 1.00 75.62 106 THR A N 1
ATOM 852 C CA . THR A 1 106 ? -11.143 0.438 7.663 1.00 75.62 106 THR A CA 1
ATOM 853 C C . THR A 1 106 ? -9.972 0.140 6.725 1.00 75.62 106 THR A C 1
ATOM 855 O O . THR A 1 106 ? -10.188 0.086 5.510 1.00 75.62 106 THR A O 1
ATOM 858 N N . GLY A 1 107 ? -8.768 -0.115 7.269 1.00 67.88 107 GLY A N 1
ATOM 859 C CA . GLY A 1 107 ? -7.652 -0.719 6.519 1.00 67.88 107 GLY A CA 1
ATOM 860 C C . GLY A 1 107 ? -6.788 -1.755 7.271 1.00 67.88 107 GLY A C 1
ATOM 861 O O . GLY A 1 107 ? -6.402 -1.475 8.391 1.00 67.88 107 GLY A O 1
ATOM 862 N N . MET A 1 108 ?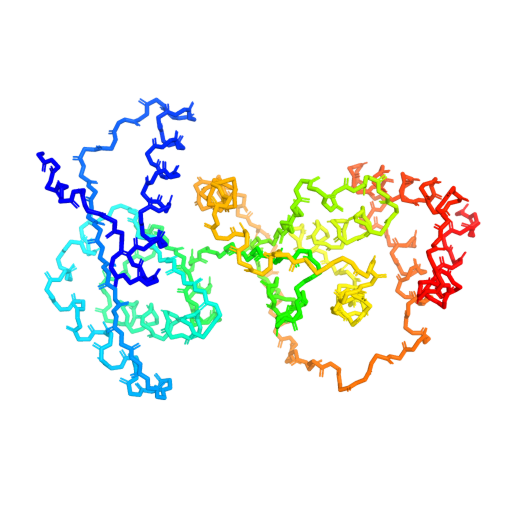 -6.477 -2.886 6.583 1.00 55.53 108 MET A N 1
ATOM 863 C CA . MET A 1 108 ? -5.462 -3.991 6.755 1.00 55.53 108 MET A CA 1
ATOM 864 C C . MET A 1 108 ? -5.545 -5.032 7.906 1.00 55.53 108 MET A C 1
ATOM 866 O O . MET A 1 108 ? -5.481 -4.643 9.052 1.00 55.53 108 MET A O 1
ATOM 870 N N . MET A 1 109 ? -5.476 -6.379 7.764 1.00 52.88 109 MET A N 1
ATOM 871 C CA . MET A 1 109 ? -5.012 -7.312 6.691 1.00 52.88 109 MET A CA 1
ATOM 872 C C . MET A 1 109 ? -5.406 -8.861 6.721 1.00 52.88 109 MET A C 1
ATOM 874 O O . MET A 1 109 ? -4.542 -9.650 6.381 1.00 52.88 109 MET A O 1
ATOM 878 N N . ALA A 1 110 ? -6.577 -9.412 7.115 1.00 60.56 110 ALA A N 1
ATOM 879 C CA . ALA A 1 110 ? -6.955 -10.839 6.873 1.00 60.56 110 ALA A CA 1
ATOM 880 C C . ALA A 1 110 ? -7.677 -10.934 5.531 1.00 60.56 110 ALA A C 1
ATOM 882 O O . ALA A 1 110 ? -8.896 -10.822 5.410 1.00 60.56 110 ALA A O 1
ATOM 883 N N . LEU A 1 111 ? -6.850 -10.918 4.498 1.00 71.81 111 LEU A N 1
ATOM 884 C CA . LEU A 1 111 ? -7.084 -10.072 3.335 1.00 71.81 111 LEU A CA 1
ATOM 885 C C . LEU A 1 111 ? -8.372 -10.331 2.585 1.00 71.81 111 LEU A C 1
ATOM 887 O O . LEU A 1 111 ? -9.122 -9.396 2.349 1.00 71.81 111 LEU A O 1
ATOM 891 N N . GLU A 1 112 ? -8.607 -11.568 2.183 1.00 76.38 112 GLU A N 1
ATOM 892 C CA . GLU A 1 112 ? -9.734 -11.902 1.318 1.00 76.38 112 GLU A CA 1
ATOM 893 C C . GLU A 1 112 ? -11.066 -11.629 2.022 1.00 76.38 112 GLU A C 1
ATOM 895 O O . GLU A 1 112 ? -11.915 -10.905 1.496 1.00 76.38 112 GLU A O 1
ATOM 900 N N . TYR A 1 113 ? -11.189 -12.088 3.270 1.00 80.38 113 TYR A N 1
ATOM 901 C CA . TYR A 1 113 ? -12.371 -11.855 4.087 1.00 80.38 113 TYR A CA 1
ATOM 902 C C . TYR A 1 113 ? -12.623 -10.360 4.307 1.00 80.38 113 TYR A C 1
ATOM 904 O O . TYR A 1 113 ? -13.716 -9.868 4.021 1.00 80.38 113 TYR A O 1
ATOM 912 N N . ILE A 1 114 ? -11.617 -9.595 4.739 1.00 83.38 114 ILE A N 1
ATOM 913 C CA . ILE A 1 114 ? -11.824 -8.168 5.020 1.00 83.38 114 ILE A CA 1
ATOM 914 C C . ILE A 1 114 ? -12.082 -7.359 3.737 1.00 83.38 114 ILE A C 1
ATOM 916 O O . ILE A 1 114 ? -12.915 -6.453 3.742 1.00 83.38 114 ILE A O 1
ATOM 920 N N . LEU A 1 115 ? -11.421 -7.692 2.619 1.00 85.25 115 LEU A N 1
ATOM 921 C CA . LEU A 1 115 ? -11.619 -7.021 1.330 1.00 85.25 115 LEU A CA 1
ATOM 922 C C . LEU A 1 115 ? -13.041 -7.254 0.807 1.00 85.25 115 LEU A C 1
ATOM 924 O O . LEU A 1 115 ? -13.684 -6.286 0.391 1.00 85.25 115 LEU A O 1
ATOM 928 N N . SER A 1 116 ? -13.548 -8.491 0.910 1.00 83.12 116 SER A N 1
ATOM 929 C CA . SER A 1 116 ? -14.933 -8.844 0.551 1.00 83.12 116 SER A CA 1
ATOM 930 C C . SER A 1 116 ? -15.968 -8.106 1.408 1.00 83.12 116 SER A C 1
ATOM 932 O O . SER A 1 116 ? -17.046 -7.757 0.931 1.00 83.12 116 SER A O 1
ATOM 934 N N . ASN A 1 117 ? -15.600 -7.762 2.644 1.00 83.94 117 ASN A N 1
ATOM 935 C CA . ASN A 1 117 ? -16.408 -6.952 3.546 1.00 83.94 117 ASN A CA 1
ATOM 936 C C . ASN A 1 117 ? -16.229 -5.439 3.334 1.00 83.94 117 ASN A C 1
ATOM 938 O O . ASN A 1 117 ? -16.755 -4.659 4.115 1.00 83.94 117 ASN A O 1
ATOM 942 N N . GLY A 1 118 ? -15.536 -4.984 2.285 1.00 79.31 118 GLY A N 1
ATOM 943 C CA . GLY A 1 118 ? -15.445 -3.559 1.938 1.00 79.31 118 GLY A CA 1
ATOM 944 C C . GLY A 1 118 ? -14.286 -2.799 2.589 1.00 79.31 118 GLY A C 1
ATOM 945 O O . GLY A 1 118 ? -14.186 -1.582 2.417 1.00 79.31 118 GLY A O 1
ATOM 946 N N . VAL A 1 119 ? -13.380 -3.489 3.291 1.00 84.75 119 VAL A N 1
ATOM 947 C CA . VAL A 1 119 ? -12.153 -2.878 3.823 1.00 84.75 119 VAL A CA 1
ATOM 948 C C . VAL A 1 119 ? -11.250 -2.427 2.672 1.00 84.75 119 VAL A C 1
ATOM 950 O O . VAL A 1 119 ? -11.120 -3.123 1.663 1.00 84.75 119 VAL A O 1
ATOM 953 N N . ARG A 1 120 ? -10.620 -1.252 2.817 1.00 86.75 120 ARG A N 1
ATOM 954 C CA . ARG A 1 120 ? -9.686 -0.688 1.834 1.00 86.75 120 ARG A CA 1
ATOM 955 C C . ARG A 1 120 ? -8.254 -0.790 2.310 1.00 86.75 120 ARG A C 1
ATOM 957 O O . ARG A 1 120 ? -7.949 -0.535 3.466 1.00 86.75 120 ARG A O 1
ATOM 964 N N . ILE A 1 121 ? -7.358 -1.138 1.400 1.00 86.75 121 ILE A N 1
ATOM 965 C CA . ILE A 1 121 ? -5.951 -1.367 1.707 1.00 86.75 121 ILE A CA 1
ATOM 966 C C . ILE A 1 121 ? -5.096 -0.487 0.813 1.00 86.75 121 ILE A C 1
ATOM 968 O O . ILE A 1 121 ? -5.318 -0.421 -0.393 1.00 86.75 121 ILE A O 1
ATOM 972 N N . SER A 1 122 ? -4.119 0.176 1.422 1.00 90.50 122 SER A N 1
ATOM 973 C CA . SER A 1 122 ? -3.029 0.859 0.736 1.00 90.50 122 SER A CA 1
ATOM 974 C C . SER A 1 122 ? -1.737 0.124 1.075 1.00 90.50 122 SER A C 1
ATOM 976 O O . SER A 1 122 ? -1.429 -0.060 2.250 1.00 90.50 122 SER A O 1
ATOM 978 N N . ALA A 1 123 ? -1.017 -0.331 0.055 1.00 91.31 123 ALA A N 1
ATOM 979 C CA . ALA A 1 123 ? 0.234 -1.062 0.177 1.00 91.31 123 ALA A CA 1
ATOM 980 C C . ALA A 1 123 ? 1.354 -0.248 -0.478 1.00 91.31 123 ALA A C 1
ATOM 982 O O . ALA A 1 123 ? 1.401 -0.112 -1.704 1.00 91.31 123 ALA A O 1
ATOM 983 N N . VAL A 1 124 ? 2.236 0.323 0.342 1.00 91.81 124 VAL A N 1
ATOM 984 C CA . VAL A 1 124 ? 3.349 1.158 -0.121 1.00 91.81 124 VAL A CA 1
ATOM 985 C C . VAL A 1 124 ? 4.648 0.378 0.045 1.00 91.81 124 VAL A C 1
ATOM 987 O O . VAL A 1 124 ? 5.020 0.028 1.161 1.00 91.81 124 VAL A O 1
ATOM 990 N N . GLY A 1 125 ? 5.327 0.083 -1.063 1.00 91.25 125 GLY A N 1
ATOM 991 C CA . GLY A 1 125 ? 6.646 -0.553 -1.045 1.00 91.25 125 GLY A CA 1
ATOM 992 C C . GLY A 1 125 ? 7.770 0.474 -1.117 1.00 91.25 125 GLY A C 1
ATOM 993 O O . GLY A 1 125 ? 7.627 1.485 -1.802 1.00 91.25 125 GLY A O 1
ATOM 994 N N . SER A 1 126 ? 8.894 0.217 -0.446 1.00 89.81 126 SER A N 1
ATOM 995 C CA . SER A 1 126 ? 10.087 1.058 -0.575 1.00 89.81 126 SER A CA 1
ATOM 996 C C . SER A 1 126 ? 10.905 0.679 -1.810 1.00 89.81 126 SER A C 1
ATOM 998 O O . SER A 1 126 ? 11.088 -0.497 -2.126 1.00 89.81 126 SER A O 1
ATOM 1000 N N . TRP A 1 127 ? 11.450 1.686 -2.485 1.00 88.19 127 TRP A N 1
ATOM 1001 C CA . TRP A 1 127 ? 12.489 1.528 -3.497 1.00 88.19 127 TRP A CA 1
ATOM 1002 C C . TRP A 1 127 ? 13.758 0.956 -2.860 1.00 88.19 127 TRP A C 1
ATOM 1004 O O . TRP A 1 127 ? 14.126 1.361 -1.756 1.00 88.19 127 TRP A O 1
ATOM 1014 N N . TYR A 1 128 ? 14.396 -0.002 -3.540 1.00 81.75 128 TYR A N 1
ATOM 1015 C CA . TYR A 1 128 ? 15.605 -0.706 -3.083 1.00 81.75 128 TYR A CA 1
ATOM 1016 C C . TYR A 1 128 ? 15.553 -1.190 -1.630 1.00 81.75 128 TYR A C 1
ATOM 1018 O O . TYR A 1 128 ? 16.507 -1.030 -0.865 1.00 81.75 128 TYR A O 1
ATOM 1026 N N . ASP A 1 129 ? 14.423 -1.781 -1.247 1.00 80.94 129 ASP A N 1
ATOM 1027 C CA . ASP A 1 129 ? 14.280 -2.447 0.039 1.00 80.94 129 ASP A CA 1
ATOM 1028 C C . ASP A 1 129 ? 15.134 -3.728 0.071 1.00 80.94 129 ASP A C 1
ATOM 1030 O O . ASP A 1 129 ? 15.050 -4.588 -0.809 1.00 80.94 129 ASP A O 1
ATOM 1034 N N . GLN A 1 130 ? 15.998 -3.836 1.081 1.00 77.00 130 GLN A N 1
ATOM 1035 C CA . GLN A 1 130 ? 16.921 -4.964 1.245 1.00 77.00 130 GLN A CA 1
ATOM 1036 C C . GLN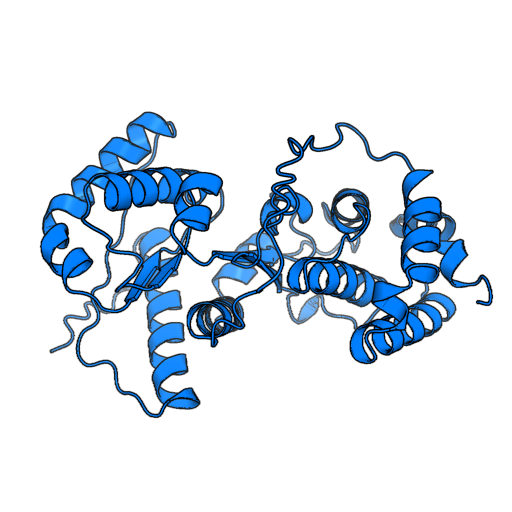 A 1 130 ? 16.307 -6.120 2.046 1.00 77.00 130 GLN A C 1
ATOM 1038 O O . GLN A 1 130 ? 16.881 -7.205 2.100 1.00 77.00 130 GLN A O 1
ATOM 1043 N N . VAL A 1 131 ? 15.166 -5.881 2.691 1.00 79.38 131 VAL A N 1
ATOM 1044 C CA . VAL A 1 131 ? 14.519 -6.802 3.628 1.00 79.38 131 VAL A CA 1
ATOM 1045 C C . VAL A 1 131 ? 13.254 -7.388 3.011 1.00 79.38 131 VAL A C 1
ATOM 1047 O O . VAL A 1 131 ? 13.014 -8.591 3.126 1.00 79.38 131 VAL A O 1
ATOM 1050 N N . VAL A 1 132 ? 12.442 -6.558 2.350 1.00 82.56 132 VAL A N 1
ATOM 1051 C CA . VAL A 1 132 ? 11.129 -6.949 1.825 1.00 82.56 132 VAL A CA 1
ATOM 1052 C C . VAL A 1 132 ? 11.072 -6.761 0.306 1.00 82.56 132 VAL A C 1
ATOM 1054 O O . VAL A 1 132 ? 11.117 -5.632 -0.174 1.00 82.56 132 VAL A O 1
ATOM 1057 N N . PRO A 1 133 ? 10.890 -7.838 -0.482 1.00 87.50 133 PRO A N 1
ATOM 1058 C CA . PRO A 1 133 ? 10.705 -7.725 -1.925 1.00 87.50 133 PRO A CA 1
ATOM 1059 C C . PRO A 1 133 ? 9.496 -6.853 -2.291 1.00 87.50 133 PRO A C 1
ATOM 1061 O O . PRO A 1 133 ? 8.409 -7.005 -1.719 1.00 87.50 133 PRO A O 1
ATOM 1064 N N . LEU A 1 134 ? 9.649 -5.997 -3.306 1.00 91.00 134 LEU A N 1
ATOM 1065 C CA . LEU A 1 134 ? 8.616 -5.061 -3.753 1.00 91.00 134 LEU A CA 1
ATOM 1066 C C . LEU A 1 134 ? 7.287 -5.750 -4.095 1.00 91.00 134 LEU A C 1
ATOM 1068 O O . LEU A 1 134 ? 6.220 -5.218 -3.777 1.00 91.00 134 LEU A O 1
ATOM 1072 N N . TYR A 1 135 ? 7.320 -6.934 -4.719 1.00 90.25 135 TYR A N 1
ATOM 1073 C CA . TYR A 1 135 ? 6.088 -7.655 -5.071 1.00 90.25 135 TYR A CA 1
ATOM 1074 C C . TYR A 1 135 ? 5.251 -8.014 -3.833 1.00 90.25 135 TYR A C 1
ATOM 1076 O O . TYR A 1 135 ? 4.020 -8.033 -3.892 1.00 90.25 135 TYR A O 1
ATOM 1084 N N . SER A 1 136 ? 5.924 -8.294 -2.714 1.00 87.38 136 SER A N 1
ATOM 1085 C CA . SER A 1 136 ? 5.294 -8.635 -1.443 1.00 87.38 136 SER A CA 1
ATOM 1086 C C . SER A 1 136 ? 4.782 -7.369 -0.764 1.00 87.38 136 SER A C 1
ATOM 1088 O O . SER A 1 136 ? 3.599 -7.278 -0.438 1.00 87.38 136 SER A O 1
ATOM 1090 N N . ALA A 1 137 ? 5.637 -6.343 -0.672 1.00 89.06 137 ALA A N 1
ATOM 1091 C CA . ALA A 1 137 ? 5.302 -5.053 -0.070 1.00 89.06 137 ALA A CA 1
ATOM 1092 C C . ALA A 1 137 ? 4.108 -4.355 -0.748 1.00 89.06 137 ALA A C 1
ATOM 1094 O O . ALA A 1 137 ? 3.360 -3.634 -0.098 1.00 89.06 137 ALA A O 1
ATOM 1095 N N . THR A 1 138 ? 3.899 -4.595 -2.046 1.00 92.12 138 THR A N 1
ATOM 1096 C CA . THR A 1 138 ? 2.797 -4.013 -2.833 1.00 92.12 138 THR A CA 1
ATOM 1097 C C . THR A 1 138 ? 1.627 -4.975 -3.067 1.00 92.12 138 THR A C 1
ATOM 1099 O O . THR A 1 138 ? 0.777 -4.711 -3.916 1.00 92.12 138 THR A O 1
ATOM 1102 N N . LEU A 1 139 ? 1.545 -6.095 -2.336 1.00 89.38 139 LEU A N 1
ATOM 1103 C CA . LEU A 1 139 ? 0.438 -7.063 -2.414 1.00 89.38 139 LEU A CA 1
ATOM 1104 C C . LEU A 1 139 ? 0.108 -7.500 -3.855 1.00 89.38 139 LEU A C 1
ATOM 1106 O O . LEU A 1 139 ? -1.054 -7.488 -4.283 1.00 89.38 139 LEU A O 1
ATOM 1110 N N . GLN A 1 140 ? 1.127 -7.873 -4.637 1.00 88.00 140 GLN A N 1
ATOM 1111 C CA . GLN A 1 140 ? 0.926 -8.280 -6.036 1.00 88.00 140 GLN A CA 1
ATOM 1112 C C . GLN A 1 140 ? 0.100 -9.558 -6.180 1.00 88.00 140 GLN A C 1
ATOM 1114 O O . GLN A 1 140 ? -0.614 -9.720 -7.170 1.00 88.00 140 GLN A O 1
ATOM 1119 N N . GLY A 1 141 ? 0.140 -10.428 -5.168 1.00 81.81 141 GLY A N 1
ATOM 1120 C CA . GLY A 1 141 ? -0.606 -11.684 -5.144 1.00 81.81 141 GLY A CA 1
ATOM 1121 C C . GLY A 1 141 ? -2.116 -11.561 -4.962 1.00 81.81 141 GLY A C 1
ATOM 1122 O O . GLY A 1 141 ? -2.805 -12.574 -4.993 1.00 81.81 141 GLY A O 1
ATOM 1123 N N . ILE A 1 142 ? -2.635 -10.348 -4.779 1.00 82.44 142 ILE A N 1
ATOM 1124 C CA . ILE A 1 142 ? -4.062 -10.086 -4.588 1.00 82.44 142 ILE A CA 1
ATOM 1125 C C . ILE A 1 142 ? -4.537 -9.218 -5.741 1.00 82.44 142 ILE A C 1
ATOM 1127 O O . ILE A 1 142 ? -3.872 -8.252 -6.098 1.00 82.44 142 ILE A O 1
ATOM 1131 N N . ASN A 1 143 ? -5.691 -9.522 -6.326 1.00 84.00 143 ASN A N 1
ATOM 1132 C CA . ASN A 1 143 ? -6.328 -8.644 -7.301 1.00 84.00 143 ASN A CA 1
ATOM 1133 C C . ASN A 1 143 ? -7.698 -8.237 -6.769 1.00 84.00 143 ASN A C 1
ATOM 1135 O O . ASN A 1 143 ? -8.621 -9.041 -6.776 1.00 84.00 143 ASN A O 1
ATOM 1139 N N . HIS A 1 144 ? -7.813 -7.016 -6.253 1.00 85.94 144 HIS A N 1
ATOM 1140 C CA . HIS A 1 144 ? -9.057 -6.535 -5.667 1.00 85.94 144 HIS A CA 1
ATOM 1141 C C . HIS A 1 144 ? -9.157 -5.010 -5.816 1.00 85.94 144 HIS A C 1
ATOM 1143 O O . HIS A 1 144 ? -8.161 -4.327 -5.557 1.00 85.94 144 HIS A O 1
ATOM 1149 N N . PRO A 1 145 ? -10.331 -4.453 -6.178 1.00 84.62 145 PRO A N 1
ATOM 1150 C CA . PRO A 1 145 ? -10.504 -3.015 -6.411 1.00 84.62 145 PRO A CA 1
ATOM 1151 C C . PRO A 1 145 ? -10.254 -2.159 -5.166 1.00 84.62 145 PRO A C 1
ATOM 1153 O O . PRO A 1 145 ? -9.906 -0.994 -5.288 1.00 84.62 145 PRO A O 1
ATOM 1156 N N . ASN A 1 146 ? -10.381 -2.737 -3.969 1.00 87.56 146 ASN A N 1
ATOM 1157 C CA . ASN A 1 146 ? -10.080 -2.046 -2.710 1.00 87.56 146 ASN A CA 1
ATOM 1158 C C . ASN A 1 146 ? -8.582 -2.035 -2.334 1.00 87.56 146 ASN A C 1
ATOM 1160 O O . ASN A 1 146 ? -8.246 -1.537 -1.259 1.00 87.56 146 ASN A O 1
ATOM 1164 N N . VAL A 1 147 ? -7.684 -2.554 -3.181 1.00 88.94 147 VAL A N 1
ATOM 1165 C CA . VAL A 1 147 ? -6.230 -2.528 -2.949 1.00 88.94 147 VAL A CA 1
ATOM 1166 C C . VAL A 1 147 ? -5.568 -1.479 -3.836 1.00 88.94 147 VAL A C 1
ATOM 1168 O O . VAL A 1 147 ? -5.505 -1.633 -5.055 1.00 88.94 147 VAL A O 1
ATOM 1171 N N . PHE A 1 148 ? -4.999 -0.461 -3.202 1.00 92.19 148 PHE A N 1
ATOM 1172 C CA . PHE A 1 148 ? -4.128 0.521 -3.828 1.00 92.19 148 PHE A CA 1
ATOM 1173 C C . PHE A 1 148 ? -2.667 0.212 -3.533 1.00 92.19 148 PHE A C 1
ATOM 1175 O O . PHE A 1 148 ? -2.314 -0.209 -2.433 1.00 92.19 148 PHE A O 1
ATOM 1182 N N . ARG A 1 149 ? -1.818 0.423 -4.533 1.00 93.69 149 ARG A N 1
ATOM 1183 C CA . ARG A 1 149 ? -0.391 0.122 -4.495 1.00 93.69 149 ARG A CA 1
ATOM 1184 C C . ARG A 1 149 ? 0.402 1.362 -4.829 1.00 93.69 149 ARG A C 1
ATOM 1186 O O . ARG A 1 149 ? 0.118 2.022 -5.828 1.00 93.69 149 ARG A O 1
ATOM 1193 N N . ALA A 1 150 ? 1.423 1.640 -4.042 1.00 93.88 150 ALA A N 1
ATOM 1194 C CA . ALA A 1 150 ? 2.320 2.752 -4.288 1.00 93.88 150 ALA A CA 1
ATOM 1195 C C . ALA A 1 150 ? 3.773 2.347 -4.065 1.00 93.88 150 ALA A C 1
ATOM 1197 O O . ALA A 1 150 ? 4.078 1.335 -3.431 1.00 93.88 150 ALA A O 1
ATOM 1198 N N . LEU A 1 151 ? 4.657 3.168 -4.613 1.00 93.38 151 LEU A N 1
ATOM 1199 C CA . LEU A 1 151 ? 6.088 3.067 -4.427 1.00 93.38 151 LEU A CA 1
ATOM 1200 C C . LEU A 1 151 ? 6.569 4.331 -3.721 1.00 93.38 151 LEU A C 1
ATOM 1202 O O . LEU A 1 151 ? 6.272 5.439 -4.163 1.00 93.38 151 LEU A O 1
ATOM 1206 N N . TYR A 1 152 ? 7.327 4.151 -2.650 1.00 92.31 152 TYR A N 1
ATOM 1207 C CA . TYR A 1 152 ? 8.097 5.208 -2.022 1.00 92.31 152 TYR A CA 1
ATOM 1208 C C . TYR A 1 152 ? 9.521 5.188 -2.572 1.00 92.31 152 TYR A C 1
ATOM 1210 O O . TYR A 1 152 ? 10.194 4.163 -2.491 1.00 92.31 152 TYR A O 1
ATOM 1218 N N . ILE A 1 153 ? 9.986 6.317 -3.105 1.00 88.88 153 ILE A N 1
ATOM 1219 C CA . ILE A 1 153 ? 11.381 6.516 -3.500 1.00 88.88 153 ILE A CA 1
ATOM 1220 C C . ILE A 1 153 ? 11.938 7.632 -2.624 1.00 88.88 153 ILE A C 1
ATOM 1222 O O . ILE A 1 153 ? 11.421 8.748 -2.637 1.00 88.88 153 ILE A O 1
ATOM 1226 N N . HIS A 1 154 ? 12.988 7.334 -1.864 1.00 85.06 154 HIS A N 1
ATOM 1227 C CA . HIS A 1 154 ? 13.662 8.341 -1.058 1.00 85.06 154 HIS A CA 1
ATOM 1228 C C . HIS A 1 154 ? 14.303 9.401 -1.969 1.00 85.06 154 HIS A C 1
ATOM 1230 O O . HIS A 1 154 ? 14.887 9.072 -3.001 1.00 85.06 154 HIS A O 1
ATOM 1236 N N . ALA A 1 155 ? 14.200 10.681 -1.601 1.00 83.19 155 ALA A N 1
ATOM 1237 C CA . ALA A 1 155 ? 14.555 11.796 -2.485 1.00 83.19 155 ALA A CA 1
ATOM 1238 C C . ALA A 1 155 ? 16.011 11.755 -2.988 1.00 83.19 155 ALA A C 1
ATOM 1240 O O . ALA A 1 155 ? 16.279 12.166 -4.113 1.00 83.19 155 ALA A O 1
ATOM 1241 N N . GLN A 1 156 ? 16.944 11.237 -2.181 1.00 80.06 156 GLN A N 1
ATOM 1242 C CA . GLN A 1 156 ? 18.354 11.096 -2.575 1.00 80.06 156 GLN A CA 1
ATOM 1243 C C . GLN A 1 156 ? 18.570 10.001 -3.629 1.00 80.06 156 GLN A C 1
ATOM 1245 O O . GLN A 1 156 ? 19.520 10.075 -4.404 1.00 80.06 156 GLN A O 1
ATOM 1250 N N . ASP A 1 157 ? 17.675 9.014 -3.668 1.00 76.88 157 ASP A N 1
ATOM 1251 C CA . ASP A 1 157 ? 17.724 7.877 -4.587 1.00 76.88 157 ASP A CA 1
ATOM 1252 C C . ASP A 1 157 ? 16.864 8.111 -5.838 1.00 76.88 157 ASP A C 1
ATOM 1254 O O . ASP A 1 157 ? 16.890 7.311 -6.778 1.00 76.88 157 ASP A O 1
ATOM 1258 N N . TYR A 1 158 ? 16.082 9.196 -5.864 1.00 82.56 158 TYR A N 1
ATOM 1259 C CA . TYR A 1 158 ? 15.203 9.497 -6.981 1.00 82.56 158 TYR A CA 1
ATOM 1260 C C . TYR A 1 158 ? 15.980 10.091 -8.153 1.00 82.56 158 TYR A C 1
ATOM 1262 O O . TYR A 1 158 ? 16.419 11.242 -8.139 1.00 82.56 158 TYR A O 1
ATOM 1270 N N . GLN A 1 159 ? 16.072 9.303 -9.219 1.00 80.00 159 GLN A N 1
ATOM 1271 C CA . GLN A 1 159 ? 16.369 9.788 -10.556 1.00 80.00 159 GLN A CA 1
ATOM 1272 C C . GLN A 1 159 ? 15.191 9.400 -11.451 1.00 80.00 159 GLN A C 1
ATOM 1274 O O . GLN A 1 159 ? 14.838 8.220 -11.461 1.00 80.00 159 GLN A O 1
ATOM 1279 N N . PRO A 1 160 ? 14.565 10.350 -12.173 1.00 78.94 160 PRO A N 1
ATOM 1280 C CA . PRO A 1 160 ? 13.473 10.058 -13.097 1.00 78.94 160 PRO A CA 1
ATOM 1281 C C . PRO A 1 160 ? 14.024 9.301 -14.310 1.00 78.94 160 PRO A C 1
ATOM 1283 O O . PRO A 1 160 ? 14.299 9.866 -15.366 1.00 78.94 160 PRO A O 1
ATOM 1286 N N . ASP A 1 161 ? 14.247 8.009 -14.116 1.00 87.19 161 ASP A N 1
ATOM 1287 C CA . ASP A 1 161 ? 14.835 7.102 -15.081 1.00 87.19 161 ASP A CA 1
ATOM 1288 C C . ASP A 1 161 ? 13.792 6.113 -15.608 1.00 87.19 161 ASP A C 1
ATOM 1290 O O . ASP A 1 161 ? 12.656 6.029 -15.137 1.00 87.19 161 ASP A O 1
ATOM 1294 N N . PHE A 1 162 ? 14.186 5.339 -16.612 1.00 93.50 162 PHE A N 1
ATOM 1295 C CA . PHE A 1 162 ? 13.308 4.339 -17.202 1.00 93.50 162 PHE A CA 1
ATOM 1296 C C . PHE A 1 162 ? 12.800 3.306 -16.178 1.00 93.50 162 PHE A C 1
ATOM 1298 O O . PHE A 1 162 ? 11.640 2.903 -16.244 1.00 93.50 162 PHE A O 1
ATOM 1305 N N . LEU A 1 163 ? 13.642 2.872 -15.232 1.00 91.75 163 LEU A N 1
ATOM 1306 C CA . LEU A 1 163 ? 13.300 1.779 -14.322 1.00 91.75 163 LEU A CA 1
ATOM 1307 C C . LEU A 1 163 ? 12.250 2.198 -13.285 1.00 91.75 163 LEU A C 1
ATOM 1309 O O . LEU A 1 163 ? 11.290 1.459 -13.060 1.00 91.75 163 LEU A O 1
ATOM 1313 N N . SER A 1 164 ? 12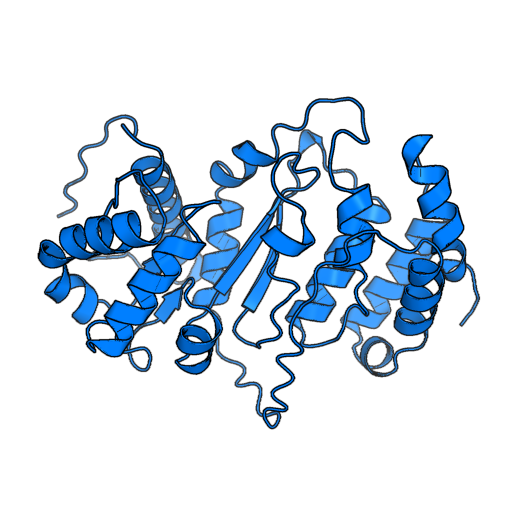.395 3.384 -12.689 1.00 91.38 164 SER A N 1
ATOM 1314 C CA . SER A 1 164 ? 11.398 3.949 -11.771 1.00 91.38 164 SER A CA 1
ATOM 1315 C C . SER A 1 164 ? 10.039 4.128 -12.453 1.00 91.38 164 SER A C 1
ATOM 1317 O O . SER A 1 164 ? 9.021 3.688 -11.913 1.00 91.38 164 SER A O 1
ATOM 1319 N N . HIS A 1 165 ? 10.016 4.653 -13.682 1.00 94.62 165 HIS A N 1
ATOM 1320 C CA . HIS A 1 165 ? 8.782 4.801 -14.458 1.00 94.62 165 HIS A CA 1
ATOM 1321 C C . HIS A 1 165 ? 8.159 3.447 -14.810 1.00 94.62 165 HIS A C 1
ATOM 1323 O O . HIS A 1 165 ? 6.942 3.294 -14.726 1.00 94.62 165 HIS A O 1
ATOM 1329 N N . LEU A 1 166 ? 8.968 2.441 -15.167 1.00 96.00 166 LEU A N 1
ATOM 1330 C CA . LEU A 1 166 ? 8.469 1.109 -15.520 1.00 96.00 166 LEU A CA 1
ATOM 1331 C C . LEU A 1 166 ? 7.770 0.443 -14.329 1.00 96.00 166 LEU A C 1
ATOM 1333 O O . LEU A 1 166 ? 6.715 -0.176 -14.483 1.00 96.00 166 LEU A O 1
ATOM 1337 N N . VAL A 1 167 ? 8.337 0.596 -13.132 1.00 95.31 167 VAL A N 1
ATOM 1338 C CA . VAL A 1 167 ? 7.745 0.067 -11.901 1.00 95.31 167 VAL A CA 1
ATOM 1339 C C . VAL A 1 167 ? 6.462 0.815 -11.553 1.00 95.31 167 VAL A C 1
ATOM 1341 O O . VAL A 1 167 ? 5.442 0.177 -11.291 1.00 95.31 167 VAL A O 1
ATOM 1344 N N . VAL A 1 168 ? 6.471 2.151 -11.595 1.00 95.31 168 VAL A N 1
ATOM 1345 C CA . VAL A 1 168 ? 5.266 2.960 -11.344 1.00 95.31 168 VAL A CA 1
ATOM 1346 C C . VAL A 1 168 ? 4.155 2.611 -12.337 1.00 95.31 168 VAL A C 1
ATOM 1348 O O . VAL A 1 168 ? 3.006 2.446 -11.926 1.00 95.31 168 VAL A O 1
ATOM 1351 N N . PHE A 1 169 ? 4.486 2.404 -13.614 1.00 97.19 169 PHE A N 1
ATOM 1352 C CA . PHE A 1 169 ? 3.539 1.959 -14.635 1.00 97.19 169 PHE A CA 1
ATOM 1353 C C . PHE A 1 169 ? 2.932 0.593 -14.297 1.00 97.19 169 PHE A C 1
ATOM 1355 O O . PHE A 1 169 ? 1.711 0.445 -14.318 1.00 97.19 169 PHE A O 1
ATOM 1362 N N . GLY A 1 170 ? 3.747 -0.388 -13.892 1.00 96.75 170 GLY A N 1
ATOM 1363 C CA . GLY A 1 170 ? 3.251 -1.691 -13.443 1.00 96.75 170 GLY A CA 1
ATOM 1364 C C . GLY A 1 170 ? 2.284 -1.584 -12.257 1.00 96.75 170 GLY A C 1
ATOM 1365 O O . GLY A 1 170 ? 1.205 -2.174 -12.287 1.00 96.75 170 GLY A O 1
ATOM 1366 N N . LEU A 1 171 ? 2.601 -0.770 -11.244 1.00 96.12 171 LEU A N 1
ATOM 1367 C CA . LEU A 1 171 ? 1.691 -0.523 -10.115 1.00 96.12 171 LEU A CA 1
ATOM 1368 C C . LEU A 1 171 ? 0.395 0.171 -10.557 1.00 96.12 171 LEU A C 1
ATOM 1370 O O . LEU A 1 171 ? -0.689 -0.192 -10.097 1.00 96.12 171 LEU A O 1
ATOM 1374 N N . LYS A 1 172 ? 0.487 1.131 -11.483 1.00 95.50 172 LYS A N 1
ATOM 1375 C CA . LYS A 1 172 ? -0.658 1.857 -12.043 1.00 95.50 172 LYS A CA 1
ATOM 1376 C C . LYS A 1 172 ? -1.619 0.935 -12.790 1.00 95.50 172 LYS A C 1
ATOM 1378 O O . LYS A 1 172 ? -2.828 1.060 -12.598 1.00 95.50 172 LYS A O 1
ATOM 1383 N N . LEU A 1 173 ? -1.104 -0.022 -13.567 1.00 95.12 173 LEU A N 1
ATOM 1384 C CA . LEU A 1 173 ? -1.922 -1.059 -14.206 1.00 95.12 173 LEU A CA 1
ATOM 1385 C C . LEU A 1 173 ? -2.729 -1.835 -13.164 1.00 95.12 173 LEU A C 1
ATOM 1387 O O . LEU A 1 173 ? -3.951 -1.929 -13.276 1.00 95.12 173 LEU A O 1
ATOM 1391 N N . ARG A 1 174 ? -2.067 -2.310 -12.103 1.00 93.94 174 ARG A N 1
ATOM 1392 C CA . ARG A 1 174 ? -2.715 -3.069 -11.021 1.00 93.94 174 ARG A CA 1
ATOM 1393 C C . ARG A 1 174 ? -3.762 -2.238 -10.279 1.00 93.94 174 ARG A C 1
ATOM 1395 O O . ARG A 1 174 ? -4.835 -2.748 -9.978 1.00 93.94 174 ARG A O 1
ATOM 1402 N N . ASN A 1 175 ? -3.491 -0.957 -10.033 1.00 92.81 175 ASN A N 1
ATOM 1403 C CA . ASN A 1 175 ? -4.451 -0.034 -9.415 1.00 92.81 175 ASN A CA 1
ATOM 1404 C C . ASN A 1 175 ? -5.671 0.249 -10.306 1.00 92.81 175 ASN A C 1
ATOM 1406 O O . ASN A 1 175 ? -6.748 0.535 -9.791 1.00 92.81 175 ASN A O 1
ATOM 1410 N N . LYS A 1 176 ? -5.525 0.149 -11.632 1.00 90.88 176 LYS A N 1
ATOM 1411 C CA . LYS A 1 176 ? -6.630 0.210 -12.602 1.00 90.88 176 LYS A CA 1
ATOM 1412 C C . LYS A 1 176 ? -7.292 -1.154 -12.848 1.00 90.88 176 LYS A C 1
ATOM 1414 O O . LYS A 1 176 ? -8.079 -1.272 -13.777 1.00 90.88 176 LYS A O 1
ATOM 1419 N N . GLY A 1 177 ? -6.973 -2.187 -12.062 1.00 89.19 177 GLY A N 1
ATOM 1420 C CA . GLY A 1 177 ? -7.535 -3.534 -12.220 1.00 89.19 177 GLY A CA 1
ATOM 1421 C C . GLY A 1 177 ? -6.999 -4.314 -13.426 1.00 89.19 177 GLY A C 1
ATOM 1422 O O . GLY A 1 177 ? -7.490 -5.403 -13.716 1.00 89.19 177 GLY A O 1
ATOM 1423 N N . LEU A 1 178 ? -5.987 -3.791 -14.123 1.00 91.69 178 LEU A N 1
ATOM 1424 C CA . LEU A 1 178 ? -5.334 -4.470 -15.237 1.00 91.69 178 LEU A CA 1
ATOM 1425 C C . LEU A 1 178 ? -4.234 -5.413 -14.733 1.00 91.69 178 LEU A C 1
ATOM 1427 O O . LEU A 1 178 ? -3.717 -5.303 -13.616 1.00 91.69 178 LEU A O 1
ATOM 1431 N N . THR A 1 179 ? -3.869 -6.374 -15.574 1.00 91.88 179 THR A N 1
ATOM 1432 C CA . THR A 1 179 ? -2.699 -7.218 -15.331 1.00 91.88 179 THR A CA 1
ATOM 1433 C C . THR A 1 179 ? -1.427 -6.452 -15.689 1.00 91.88 179 THR A C 1
ATOM 1435 O O . THR A 1 179 ? -1.371 -5.750 -16.694 1.00 91.88 179 THR A O 1
ATOM 1438 N N . ASP A 1 180 ? -0.389 -6.600 -14.873 1.00 93.56 180 ASP A N 1
ATOM 1439 C CA . ASP A 1 180 ? 0.977 -6.197 -15.217 1.00 93.56 180 ASP A CA 1
ATOM 1440 C C . ASP A 1 180 ? 1.744 -7.360 -15.878 1.00 93.56 180 ASP A C 1
ATOM 1442 O O . ASP A 1 180 ? 2.951 -7.275 -16.086 1.00 93.56 180 ASP A O 1
ATOM 1446 N N . TYR A 1 181 ? 1.060 -8.479 -16.156 1.00 92.19 181 TYR A N 1
ATOM 1447 C CA . TYR A 1 181 ? 1.621 -9.740 -16.645 1.00 92.19 181 TYR A CA 1
ATOM 1448 C C . TYR A 1 181 ? 2.732 -10.319 -15.746 1.00 92.19 181 TYR A C 1
ATOM 1450 O O . TYR A 1 181 ? 3.527 -11.146 -16.190 1.00 92.19 181 TYR A O 1
ATOM 1458 N N . GLY A 1 182 ? 2.776 -9.921 -14.469 1.00 90.19 182 GLY A N 1
ATOM 1459 C CA . GLY A 1 182 ? 3.822 -10.305 -13.524 1.00 90.19 182 GLY A CA 1
ATOM 1460 C C . GLY A 1 182 ? 5.086 -9.443 -13.599 1.00 90.19 182 GLY A C 1
ATOM 1461 O O . GLY A 1 182 ? 6.105 -9.840 -13.029 1.00 90.19 182 GLY A O 1
ATOM 1462 N N . LEU A 1 183 ? 5.038 -8.286 -14.271 1.00 93.50 183 LEU A N 1
ATOM 1463 C CA . LEU A 1 183 ? 6.147 -7.335 -14.385 1.00 93.50 183 LEU A CA 1
ATOM 1464 C C . LEU A 1 183 ? 6.756 -7.003 -13.020 1.00 93.50 183 LEU A C 1
ATOM 1466 O O . LEU A 1 183 ? 7.959 -7.169 -12.845 1.00 93.50 183 LEU A O 1
ATOM 1470 N N . ILE A 1 184 ? 5.945 -6.592 -12.040 1.00 93.81 184 ILE A N 1
ATOM 1471 C CA . ILE A 1 184 ? 6.445 -6.195 -10.715 1.00 93.81 184 ILE A CA 1
ATOM 1472 C C . ILE A 1 184 ? 7.101 -7.375 -10.003 1.00 93.81 184 ILE A C 1
ATOM 1474 O O . ILE A 1 184 ? 8.120 -7.209 -9.340 1.00 93.81 184 ILE A O 1
ATOM 1478 N N . THR A 1 185 ? 6.560 -8.580 -10.183 1.00 90.38 185 THR A N 1
ATOM 1479 C CA . THR A 1 185 ? 7.148 -9.795 -9.606 1.00 90.38 185 THR A CA 1
ATOM 1480 C C . THR A 1 185 ? 8.522 -10.087 -10.210 1.00 90.38 185 THR A C 1
ATOM 1482 O O . THR A 1 185 ? 9.446 -10.389 -9.466 1.00 90.38 185 THR A O 1
ATOM 1485 N N . GLN A 1 186 ? 8.686 -9.953 -11.532 1.00 88.62 186 GLN A N 1
ATOM 1486 C CA . GLN A 1 186 ? 9.986 -10.155 -12.187 1.00 88.62 186 GLN A CA 1
ATOM 1487 C C . GLN A 1 186 ? 10.989 -9.045 -11.849 1.00 88.62 186 GLN A C 1
ATOM 1489 O O . GLN A 1 186 ? 12.154 -9.330 -11.594 1.00 88.62 186 GLN A O 1
ATOM 1494 N N . LEU A 1 187 ? 10.551 -7.781 -11.829 1.00 90.50 187 LEU A N 1
ATOM 1495 C CA . LEU A 1 187 ? 11.422 -6.646 -11.516 1.00 90.50 187 LEU A CA 1
ATOM 1496 C C . LEU A 1 187 ? 11.862 -6.639 -10.052 1.00 90.50 187 LEU A C 1
ATOM 1498 O O . LEU A 1 187 ? 12.964 -6.194 -9.761 1.00 90.50 187 LEU A O 1
ATOM 1502 N N . SER A 1 188 ? 11.037 -7.150 -9.138 1.00 89.12 188 SER A N 1
ATOM 1503 C CA . SER A 1 188 ? 11.337 -7.147 -7.707 1.00 89.12 188 SER A CA 1
ATOM 1504 C C . SER A 1 188 ? 12.657 -7.832 -7.352 1.00 89.12 188 SER A C 1
ATOM 1506 O O . SER A 1 188 ? 13.283 -7.403 -6.391 1.00 89.12 188 SER A O 1
ATOM 1508 N N . ASP A 1 189 ? 13.082 -8.858 -8.093 1.00 81.81 189 ASP A N 1
ATOM 1509 C CA . ASP A 1 189 ? 14.372 -9.522 -7.862 1.00 81.81 189 ASP A CA 1
ATOM 1510 C C . ASP A 1 189 ? 15.544 -8.616 -8.240 1.00 81.81 189 ASP A C 1
ATOM 1512 O O . ASP A 1 189 ? 16.548 -8.575 -7.537 1.00 81.81 189 ASP A O 1
ATOM 1516 N N . TYR A 1 190 ? 15.401 -7.852 -9.328 1.00 82.06 190 TYR A N 1
ATOM 1517 C CA . TYR A 1 190 ? 16.402 -6.864 -9.718 1.00 82.06 190 TYR A CA 1
ATOM 1518 C C . TYR A 1 190 ? 16.452 -5.721 -8.712 1.00 82.06 190 TYR A C 1
ATOM 1520 O O . TYR A 1 190 ? 17.537 -5.246 -8.424 1.00 82.06 190 TYR A O 1
ATOM 1528 N N . LEU A 1 191 ? 15.301 -5.313 -8.166 1.00 81.56 191 LEU A N 1
ATOM 1529 C CA . LEU A 1 191 ? 15.173 -4.232 -7.183 1.00 81.56 191 LEU A CA 1
ATOM 1530 C C . LEU A 1 191 ? 15.600 -4.630 -5.761 1.00 81.56 191 LEU A C 1
ATOM 1532 O O . LEU A 1 191 ? 15.797 -3.752 -4.923 1.00 81.56 191 LEU A O 1
ATOM 1536 N N . ALA A 1 192 ? 15.714 -5.924 -5.466 1.00 70.50 192 ALA A N 1
ATOM 1537 C CA . ALA A 1 192 ? 16.113 -6.402 -4.152 1.00 70.50 192 ALA A CA 1
ATOM 1538 C C . ALA A 1 192 ? 17.626 -6.211 -3.960 1.00 70.50 192 ALA A C 1
ATOM 1540 O O . ALA A 1 192 ? 18.442 -6.907 -4.563 1.00 70.50 192 ALA A O 1
ATOM 1541 N N . GLY A 1 193 ? 18.008 -5.276 -3.089 1.00 61.97 193 GLY A N 1
ATOM 1542 C CA . GLY A 1 193 ? 19.405 -5.049 -2.718 1.00 61.97 193 GLY A CA 1
ATOM 1543 C C . GLY A 1 193 ? 20.043 -3.783 -3.298 1.00 61.97 193 GLY A C 1
ATOM 1544 O O . GLY A 1 193 ? 19.409 -2.932 -3.917 1.00 61.97 193 GLY A O 1
ATOM 1545 N N . ASN A 1 194 ? 21.340 -3.635 -3.029 1.00 55.53 194 ASN A N 1
ATOM 1546 C CA . ASN A 1 194 ? 22.095 -2.403 -3.245 1.00 55.53 194 ASN A CA 1
ATOM 1547 C C . ASN A 1 194 ? 22.607 -2.278 -4.696 1.00 55.53 194 ASN A C 1
ATOM 1549 O O . ASN A 1 194 ? 23.811 -2.370 -4.947 1.00 55.53 194 ASN A O 1
ATOM 1553 N N . ILE A 1 195 ? 21.694 -2.072 -5.653 1.00 53.84 195 ILE A N 1
ATOM 1554 C CA . ILE A 1 195 ? 22.032 -1.967 -7.088 1.00 53.84 195 ILE A CA 1
ATOM 1555 C C . ILE A 1 195 ? 22.997 -0.808 -7.389 1.00 53.84 195 ILE A C 1
ATOM 1557 O O . ILE A 1 195 ? 23.749 -0.835 -8.365 1.00 53.84 195 ILE A O 1
ATOM 1561 N N . TYR A 1 196 ? 22.979 0.232 -6.553 1.00 53.66 196 TYR A N 1
ATOM 1562 C CA . TYR A 1 196 ? 23.758 1.455 -6.750 1.00 53.66 196 TYR A CA 1
ATOM 1563 C C . TYR A 1 196 ? 24.954 1.603 -5.802 1.00 53.66 196 TYR A C 1
ATOM 1565 O O . TYR A 1 196 ? 25.655 2.608 -5.866 1.00 53.66 196 TYR A O 1
ATOM 1573 N N . GLY A 1 197 ? 25.240 0.611 -4.955 1.00 47.06 197 GLY A N 1
ATOM 1574 C CA . GLY A 1 197 ? 26.396 0.615 -4.051 1.00 47.06 197 GLY A CA 1
ATOM 1575 C C . GLY A 1 197 ? 26.304 1.576 -2.855 1.00 47.06 197 GLY A C 1
ATOM 1576 O O . GLY A 1 197 ? 27.139 1.485 -1.957 1.00 47.06 197 GLY A O 1
ATOM 1577 N N . PHE A 1 198 ? 25.279 2.424 -2.768 1.00 48.47 198 PHE A N 1
ATOM 1578 C CA . PHE A 1 198 ? 25.008 3.283 -1.615 1.00 48.47 198 PHE A CA 1
ATOM 1579 C C . PHE A 1 198 ? 23.868 2.676 -0.799 1.00 48.47 198 PHE A C 1
ATOM 1581 O O . PHE A 1 198 ? 22.777 2.461 -1.313 1.00 48.47 198 PHE A O 1
ATOM 1588 N N . GLY A 1 199 ? 24.156 2.326 0.458 1.00 45.66 199 GLY A N 1
ATOM 1589 C CA . GLY A 1 199 ? 23.211 1.656 1.349 1.00 45.66 199 GLY A CA 1
ATOM 1590 C C . GLY A 1 199 ? 21.925 2.459 1.484 1.00 45.66 199 GLY A C 1
ATOM 1591 O O . GLY A 1 199 ? 21.901 3.494 2.144 1.00 45.66 199 GLY A O 1
ATOM 1592 N N . THR A 1 200 ? 20.861 1.990 0.847 1.00 51.53 200 THR A N 1
ATOM 1593 C CA . THR A 1 200 ? 19.579 2.677 0.870 1.00 51.53 200 THR A CA 1
ATOM 1594 C C . THR A 1 200 ? 18.946 2.505 2.246 1.00 51.53 200 THR A C 1
ATOM 1596 O O . THR A 1 200 ? 18.606 1.402 2.673 1.00 51.53 200 THR A O 1
ATOM 1599 N N . GLN A 1 201 ? 18.755 3.625 2.947 1.00 58.47 201 GLN A N 1
ATOM 1600 C CA . GLN A 1 201 ? 17.940 3.705 4.164 1.00 58.47 201 GLN A CA 1
ATOM 1601 C C . GLN A 1 201 ? 16.438 3.516 3.876 1.00 58.47 201 GLN A C 1
ATOM 1603 O O . GLN A 1 201 ? 15.634 3.609 4.798 1.00 58.47 201 GLN A O 1
ATOM 1608 N N . GLY A 1 202 ? 16.050 3.241 2.621 1.00 57.91 202 GLY A N 1
ATOM 1609 C CA . GLY A 1 202 ? 14.667 3.190 2.140 1.00 57.91 202 GLY A CA 1
ATOM 1610 C C . GLY A 1 202 ? 13.735 2.341 3.003 1.00 57.91 202 GLY A C 1
ATOM 1611 O O . GLY A 1 202 ? 12.642 2.802 3.332 1.00 57.91 202 GLY A O 1
ATOM 1612 N N . HIS A 1 203 ? 14.202 1.168 3.459 1.00 67.75 203 HIS A N 1
ATOM 1613 C CA . HIS A 1 203 ? 13.402 0.307 4.332 1.00 67.75 203 HIS A CA 1
ATOM 1614 C C . HIS A 1 203 ? 12.947 1.044 5.593 1.00 67.75 203 HIS A C 1
ATOM 1616 O O . HIS A 1 203 ? 11.803 0.890 5.969 1.00 67.75 203 HIS A O 1
ATOM 1622 N N . SER A 1 204 ? 13.780 1.866 6.234 1.00 73.12 204 SER A N 1
ATOM 1623 C CA . SER A 1 204 ? 13.368 2.622 7.429 1.00 73.12 204 SER A CA 1
ATOM 1624 C C . SER A 1 204 ? 12.820 4.014 7.109 1.00 73.12 204 SER A C 1
ATOM 1626 O O . SER A 1 204 ? 11.935 4.503 7.808 1.00 73.12 204 SER A O 1
ATOM 1628 N N . ALA A 1 205 ? 13.300 4.637 6.031 1.00 77.62 205 ALA A N 1
ATOM 1629 C CA . ALA A 1 205 ? 12.925 5.989 5.625 1.00 77.62 205 ALA A CA 1
ATOM 1630 C C . ALA A 1 205 ? 11.449 6.098 5.207 1.00 77.62 205 ALA A C 1
ATOM 1632 O O . ALA A 1 205 ? 10.814 7.123 5.450 1.00 77.62 205 ALA A O 1
ATOM 1633 N N . ILE A 1 206 ? 10.872 5.029 4.643 1.00 82.94 206 ILE A N 1
ATOM 1634 C CA . ILE A 1 206 ? 9.456 5.000 4.243 1.00 82.94 206 ILE A CA 1
ATOM 1635 C C . ILE A 1 206 ? 8.502 5.306 5.410 1.00 82.94 206 ILE A C 1
ATOM 1637 O O . ILE A 1 206 ? 7.461 5.923 5.200 1.00 82.94 206 ILE A O 1
ATOM 1641 N N . TYR A 1 207 ? 8.855 4.928 6.644 1.00 81.06 207 TYR A N 1
ATOM 1642 C CA . TYR A 1 207 ? 8.015 5.177 7.823 1.00 81.06 207 TYR A CA 1
ATOM 1643 C C . TYR A 1 207 ? 8.031 6.631 8.269 1.00 81.06 207 TYR A C 1
ATOM 1645 O O . TYR A 1 207 ? 7.087 7.087 8.920 1.00 81.06 207 TYR A O 1
ATOM 1653 N N . GLU A 1 208 ? 9.125 7.329 7.974 1.00 83.62 208 GLU A N 1
ATOM 1654 C CA . GLU A 1 208 ? 9.319 8.714 8.374 1.00 83.62 208 GLU A CA 1
ATOM 1655 C C . GLU A 1 208 ? 8.590 9.671 7.433 1.00 83.62 208 GLU A C 1
ATOM 1657 O O . GLU A 1 208 ? 8.188 10.759 7.865 1.00 83.62 208 GLU A O 1
ATOM 1662 N N . GLU A 1 209 ? 8.388 9.241 6.184 1.00 87.81 209 GLU A N 1
ATOM 1663 C CA . GLU A 1 209 ? 7.765 10.019 5.124 1.00 87.81 209 GLU A CA 1
ATOM 1664 C C . GLU A 1 209 ? 6.256 10.156 5.332 1.00 87.81 209 GLU A C 1
ATOM 1666 O O . GLU A 1 209 ? 5.492 9.197 5.199 1.00 87.81 209 GLU A O 1
ATOM 1671 N N . LEU A 1 210 ? 5.806 11.382 5.588 1.00 88.44 210 LEU A N 1
ATOM 1672 C CA . LEU A 1 210 ? 4.405 11.682 5.862 1.00 88.44 210 LEU A CA 1
ATOM 1673 C C . LEU A 1 210 ? 3.517 11.469 4.628 1.00 88.44 210 LEU A C 1
ATOM 1675 O O . LEU A 1 210 ? 2.353 11.078 4.761 1.00 88.44 210 LEU A O 1
ATOM 1679 N N . ASP A 1 211 ? 4.058 11.684 3.428 1.00 87.62 211 ASP A N 1
ATOM 1680 C CA . ASP A 1 211 ? 3.297 11.555 2.186 1.00 87.62 211 ASP A CA 1
ATOM 1681 C C . ASP A 1 211 ? 2.850 10.106 1.909 1.00 87.62 211 ASP A C 1
ATOM 1683 O O . ASP A 1 211 ? 1.817 9.890 1.267 1.00 87.62 211 ASP A O 1
ATOM 1687 N N . THR A 1 212 ? 3.531 9.102 2.478 1.00 89.06 212 THR A N 1
ATOM 1688 C CA . THR A 1 212 ? 3.112 7.685 2.400 1.00 89.06 212 THR A CA 1
ATOM 1689 C C . THR A 1 212 ? 1.797 7.424 3.149 1.00 89.06 212 THR A C 1
ATOM 1691 O O . THR A 1 212 ? 0.921 6.682 2.685 1.00 89.06 212 THR A O 1
ATOM 1694 N N . TYR A 1 213 ? 1.595 8.101 4.278 1.00 88.94 213 TYR A N 1
ATOM 1695 C CA . TYR A 1 213 ? 0.345 8.075 5.034 1.00 88.94 213 TYR A CA 1
ATOM 1696 C C . TYR A 1 213 ? -0.722 8.910 4.321 1.00 88.94 213 TYR A C 1
ATOM 1698 O O . TYR A 1 213 ? -1.879 8.499 4.227 1.00 88.94 213 TYR A O 1
ATOM 1706 N N . TYR A 1 214 ? -0.337 10.056 3.755 1.00 87.06 214 TYR A N 1
ATOM 1707 C CA . TYR A 1 214 ? -1.253 10.955 3.055 1.00 87.06 214 TYR A CA 1
ATOM 1708 C C . TYR A 1 214 ? -1.859 10.324 1.792 1.00 87.06 214 TYR A C 1
ATOM 1710 O O . TYR A 1 214 ? -3.067 10.440 1.553 1.00 87.06 214 TYR A O 1
ATOM 1718 N N . VAL A 1 215 ? -1.057 9.619 0.985 1.00 87.12 215 VAL A N 1
ATOM 1719 C CA . VAL A 1 215 ? -1.572 8.891 -0.187 1.00 87.12 215 VAL A CA 1
ATOM 1720 C C . VAL A 1 215 ? -2.518 7.765 0.240 1.00 87.12 215 VAL A C 1
ATOM 1722 O O . VAL A 1 215 ? -3.571 7.573 -0.371 1.00 87.12 215 VAL A O 1
ATOM 1725 N N . SER A 1 216 ? -2.212 7.093 1.353 1.00 87.81 216 SER A N 1
ATOM 1726 C CA . SER A 1 216 ? -3.058 6.039 1.920 1.00 87.81 216 SER A CA 1
ATOM 1727 C C . SER A 1 216 ? -4.405 6.588 2.400 1.00 87.81 216 SER A C 1
ATOM 1729 O O . SER A 1 216 ? -5.451 6.026 2.078 1.00 87.81 216 SER A O 1
ATOM 1731 N N . LEU A 1 217 ? -4.408 7.735 3.082 1.00 86.31 217 LEU A N 1
ATOM 1732 C CA . LEU A 1 217 ? -5.630 8.446 3.468 1.00 86.31 217 LEU A CA 1
ATOM 1733 C C . LEU A 1 217 ? -6.434 8.895 2.247 1.00 86.31 217 LEU A C 1
ATOM 1735 O O . LEU A 1 217 ? -7.648 8.713 2.209 1.00 86.31 217 LEU A O 1
ATOM 1739 N N . SER A 1 218 ? -5.764 9.406 1.212 1.00 86.50 218 SER A N 1
ATOM 1740 C CA . SER A 1 218 ? -6.414 9.793 -0.045 1.00 86.50 218 SER A CA 1
ATOM 1741 C C . SER A 1 218 ? -7.156 8.617 -0.684 1.00 86.50 218 SER A C 1
ATOM 1743 O O . SER A 1 218 ? -8.296 8.775 -1.124 1.00 86.50 218 SER A O 1
ATOM 1745 N N . TRP A 1 219 ? -6.549 7.428 -0.683 1.00 87.50 219 TRP A N 1
ATOM 1746 C CA . TRP A 1 219 ? -7.187 6.201 -1.154 1.00 87.50 219 TRP A CA 1
ATOM 1747 C C . TRP A 1 219 ? -8.379 5.777 -0.286 1.00 87.50 219 TRP A C 1
ATOM 1749 O O . TRP A 1 219 ? -9.468 5.507 -0.798 1.00 87.50 219 TRP A O 1
ATOM 1759 N N . ILE A 1 220 ? -8.209 5.747 1.037 1.00 83.88 220 ILE A N 1
ATOM 1760 C CA . ILE A 1 220 ? -9.249 5.317 1.986 1.00 83.88 220 ILE A CA 1
ATOM 1761 C C . ILE A 1 220 ? -10.461 6.257 1.940 1.00 83.88 220 ILE A C 1
ATOM 1763 O O . ILE A 1 220 ? -11.610 5.810 2.002 1.00 83.88 220 ILE A O 1
ATOM 1767 N N . MET A 1 221 ? -10.223 7.557 1.778 1.00 83.56 221 MET A N 1
ATOM 1768 C CA . MET A 1 221 ? -11.264 8.582 1.773 1.00 83.56 221 MET A CA 1
ATOM 1769 C C . MET A 1 221 ? -11.872 8.826 0.390 1.00 83.56 221 MET A C 1
ATOM 1771 O O . MET A 1 221 ? -13.015 9.281 0.307 1.00 83.56 221 MET A O 1
ATOM 1775 N N . GLY A 1 222 ? -11.175 8.455 -0.689 1.00 77.75 222 GLY A N 1
ATOM 1776 C CA . GLY A 1 222 ? -11.643 8.609 -2.067 1.00 77.75 222 GLY A CA 1
ATOM 1777 C C . GLY A 1 222 ? -13.049 8.042 -2.302 1.00 77.75 222 GLY A C 1
ATOM 1778 O O . GLY A 1 222 ? -13.499 7.109 -1.624 1.00 77.75 222 GLY A O 1
ATOM 1779 N N . GLN A 1 223 ? -13.784 8.610 -3.256 1.00 62.72 223 GLN A N 1
ATOM 1780 C CA . GLN A 1 223 ? -15.101 8.083 -3.617 1.00 62.72 223 GLN A CA 1
ATOM 1781 C C . GLN A 1 223 ? -14.950 6.670 -4.193 1.00 62.72 223 GLN A C 1
ATOM 1783 O O . GLN A 1 223 ? -14.055 6.418 -4.998 1.00 62.72 223 GLN A O 1
ATOM 1788 N N . ASN A 1 224 ? -15.826 5.747 -3.781 1.00 51.25 224 ASN A N 1
ATOM 1789 C CA . ASN A 1 224 ? -15.994 4.492 -4.507 1.00 51.25 224 ASN A CA 1
ATOM 1790 C C . ASN A 1 224 ? -16.488 4.866 -5.909 1.00 51.25 224 ASN A C 1
ATOM 1792 O O . ASN A 1 224 ? -17.671 5.153 -6.082 1.00 51.25 224 ASN A O 1
ATOM 1796 N N . LYS A 1 225 ? -15.627 4.811 -6.927 1.00 47.34 225 LYS A N 1
ATOM 1797 C CA . LYS A 1 225 ? -16.131 4.301 -8.199 1.00 47.34 225 LYS A CA 1
ATOM 1798 C C . LYS A 1 225 ? -16.362 2.827 -7.922 1.00 47.34 225 LYS A C 1
ATOM 1800 O O . LYS A 1 225 ? -15.410 2.056 -7.941 1.00 47.34 225 LYS A O 1
ATOM 1805 N N . LEU A 1 226 ? -17.586 2.485 -7.512 1.00 41.72 226 LEU A N 1
ATOM 1806 C CA . LEU A 1 226 ? -18.033 1.099 -7.491 1.00 41.72 226 LEU A CA 1
ATOM 1807 C C . LEU A 1 226 ? -17.638 0.535 -8.850 1.00 41.72 226 LEU A C 1
ATOM 1809 O O . LEU A 1 226 ? -18.076 1.020 -9.892 1.00 41.72 226 LEU A O 1
ATOM 1813 N N . TRP A 1 227 ? -16.680 -0.377 -8.823 1.00 41.19 227 TRP A N 1
ATOM 1814 C CA . TRP A 1 227 ? -16.273 -1.138 -9.978 1.00 41.19 227 TRP A CA 1
ATOM 1815 C C . TRP A 1 227 ? -17.464 -2.042 -10.282 1.00 41.19 227 TRP A C 1
ATOM 1817 O O . TRP A 1 227 ? -17.573 -3.132 -9.737 1.00 41.19 227 TRP A O 1
ATOM 1827 N N . ASP A 1 228 ? -18.401 -1.539 -11.085 1.00 33.94 228 ASP A N 1
ATOM 1828 C CA . ASP A 1 228 ? -19.629 -2.223 -11.512 1.00 33.94 228 ASP A CA 1
ATOM 1829 C C . ASP A 1 228 ? -19.322 -3.329 -12.544 1.00 33.94 228 ASP A C 1
ATOM 1831 O O . ASP A 1 228 ? -20.101 -3.627 -13.446 1.00 33.94 228 ASP A O 1
ATOM 1835 N N . LEU A 1 229 ? -18.130 -3.918 -12.455 1.00 40.16 229 LEU A N 1
ATOM 1836 C CA . LEU A 1 229 ? -17.739 -5.064 -13.250 1.00 40.16 229 LEU A CA 1
ATOM 1837 C C . LEU A 1 229 ? -17.953 -6.291 -12.382 1.00 40.16 229 LEU A C 1
ATOM 1839 O O . LEU A 1 229 ? -17.424 -6.401 -11.274 1.00 40.16 229 LEU A O 1
ATOM 1843 N N . GLN A 1 230 ? -18.768 -7.182 -12.932 1.00 38.16 230 GLN A N 1
ATOM 1844 C CA . GLN A 1 230 ? -18.991 -8.541 -12.478 1.00 38.16 230 GLN A CA 1
ATOM 1845 C C . GLN A 1 230 ? -17.701 -9.113 -11.885 1.00 38.16 230 GLN A C 1
ATOM 1847 O O . GLN A 1 230 ? -16.655 -9.112 -12.535 1.00 38.16 230 GLN A O 1
ATOM 1852 N N . GLN A 1 231 ? -17.786 -9.544 -10.626 1.00 40.28 231 GLN A N 1
ATOM 1853 C CA . GLN A 1 231 ? -16.713 -10.243 -9.937 1.00 40.28 231 GLN A CA 1
ATOM 1854 C C . GLN A 1 231 ? -16.359 -11.504 -10.731 1.00 40.28 231 GLN A C 1
ATOM 1856 O O . GLN A 1 231 ? -16.981 -12.548 -10.562 1.00 40.28 231 GLN A O 1
ATOM 1861 N N . GLU A 1 232 ? -15.345 -11.434 -11.585 1.00 38.88 232 GLU A N 1
ATOM 1862 C CA . GLU A 1 232 ? -14.531 -12.611 -11.840 1.00 38.88 232 GLU A CA 1
ATOM 1863 C C . GLU A 1 232 ? -13.527 -12.685 -10.692 1.00 38.88 232 GLU A C 1
ATOM 1865 O O . GLU A 1 232 ? -12.447 -12.091 -10.723 1.00 38.88 232 GLU A O 1
ATOM 1870 N N . GLU A 1 233 ? -13.933 -13.375 -9.623 1.00 43.25 233 GLU A N 1
ATOM 1871 C CA . GLU A 1 233 ? -13.003 -13.908 -8.636 1.00 43.25 233 GLU A CA 1
ATOM 1872 C C . GLU A 1 233 ? -11.992 -14.789 -9.369 1.00 43.25 233 GLU A C 1
ATOM 1874 O O . GLU A 1 233 ? -12.199 -15.974 -9.619 1.00 43.25 233 GLU A O 1
ATOM 1879 N N . ILE A 1 234 ? -10.855 -14.199 -9.712 1.00 43.38 234 ILE A N 1
ATOM 1880 C CA . ILE A 1 234 ? -9.644 -14.955 -9.966 1.00 43.38 234 ILE A CA 1
ATOM 1881 C C . ILE A 1 234 ? -8.680 -14.578 -8.852 1.00 43.38 234 ILE A C 1
ATOM 1883 O O . ILE A 1 234 ? -7.651 -13.934 -9.059 1.00 43.38 234 ILE A O 1
ATOM 1887 N N . ALA A 1 235 ? -9.006 -15.029 -7.639 1.00 41.59 235 ALA A N 1
ATOM 1888 C CA . ALA A 1 235 ? -7.988 -15.369 -6.660 1.00 41.59 235 ALA A CA 1
ATOM 1889 C C . ALA A 1 235 ? -7.197 -16.568 -7.216 1.00 41.59 235 ALA A C 1
ATOM 1891 O O . ALA A 1 235 ? -7.300 -17.705 -6.757 1.00 41.59 235 ALA A O 1
ATOM 1892 N N . SER A 1 236 ? -6.410 -16.350 -8.277 1.00 44.00 236 SER A N 1
ATOM 1893 C CA . SER A 1 236 ? -5.395 -17.325 -8.649 1.00 44.00 236 SER A CA 1
ATOM 1894 C C . SER A 1 236 ? -4.449 -17.395 -7.462 1.00 44.00 236 SER A C 1
ATOM 1896 O O . SER A 1 236 ? -3.870 -16.368 -7.105 1.00 44.00 236 SER A O 1
ATOM 1898 N N . LYS A 1 237 ? -4.305 -18.572 -6.841 1.00 45.69 237 LYS A N 1
ATOM 1899 C CA . LYS A 1 237 ? -3.330 -18.796 -5.767 1.00 45.69 237 LYS A CA 1
ATOM 1900 C C . LYS A 1 237 ? -1.984 -18.230 -6.207 1.00 45.69 237 LYS A C 1
ATOM 1902 O O . LYS A 1 237 ? -1.321 -18.817 -7.064 1.00 45.69 237 LYS A O 1
ATOM 1907 N N . PHE A 1 238 ? -1.608 -17.082 -5.648 1.00 53.97 238 PHE A N 1
ATOM 1908 C CA . PHE A 1 238 ? -0.340 -16.452 -5.957 1.00 53.97 238 PHE A CA 1
ATOM 1909 C C . PHE A 1 238 ? 0.769 -17.408 -5.539 1.00 53.97 238 PHE A C 1
ATOM 1911 O O . PHE A 1 238 ? 0.907 -17.759 -4.367 1.00 53.97 238 PHE A O 1
ATOM 1918 N N . LYS A 1 239 ? 1.547 -17.862 -6.517 1.00 52.78 239 LYS A N 1
ATOM 1919 C CA . LYS A 1 239 ? 2.799 -18.560 -6.267 1.00 52.78 239 LYS A CA 1
ATOM 1920 C C . LYS A 1 239 ? 3.907 -17.561 -6.519 1.00 52.78 239 LYS A C 1
ATOM 1922 O O . LYS A 1 239 ? 4.180 -17.243 -7.675 1.00 52.78 239 LYS A O 1
ATOM 1927 N N . ALA A 1 240 ? 4.532 -17.088 -5.443 1.00 54.06 240 ALA A N 1
ATOM 1928 C CA . ALA A 1 240 ? 5.798 -16.386 -5.560 1.00 54.06 240 ALA A CA 1
ATOM 1929 C C . ALA A 1 240 ? 6.760 -17.301 -6.346 1.00 54.06 240 ALA A C 1
ATOM 1931 O O . ALA A 1 240 ? 6.948 -18.459 -5.950 1.00 54.06 240 ALA A O 1
ATOM 1932 N N . PRO A 1 241 ? 7.295 -16.866 -7.496 1.00 56.69 241 PRO A N 1
ATOM 1933 C CA . PRO A 1 241 ? 8.211 -17.696 -8.257 1.00 56.69 241 PRO A CA 1
ATOM 1934 C C . PRO A 1 241 ? 9.481 -17.933 -7.429 1.00 56.69 241 PRO A C 1
ATOM 1936 O O . PRO A 1 241 ? 10.105 -16.988 -6.967 1.00 56.69 241 PRO A O 1
ATOM 1939 N N . TYR A 1 242 ? 9.880 -19.200 -7.259 1.00 52.50 242 TYR A N 1
ATOM 1940 C CA . TYR A 1 242 ? 11.120 -19.576 -6.554 1.00 52.50 242 TYR A CA 1
ATOM 1941 C C . TYR A 1 242 ? 12.392 -19.092 -7.274 1.00 52.50 242 TYR A C 1
ATOM 1943 O O . TYR A 1 242 ? 13.461 -19.044 -6.671 1.00 52.50 242 TYR A O 1
ATOM 1951 N N . LYS A 1 243 ? 12.287 -18.782 -8.573 1.00 57.50 243 LYS A N 1
ATOM 1952 C CA . LYS A 1 243 ? 13.351 -18.214 -9.404 1.00 57.50 243 LYS A CA 1
ATOM 1953 C C . LYS A 1 243 ? 12.727 -17.486 -10.594 1.00 57.50 243 LYS A C 1
ATOM 1955 O O . LYS A 1 243 ? 11.877 -18.058 -11.283 1.00 57.50 243 LYS A O 1
ATOM 1960 N N . THR A 1 244 ? 13.129 -16.245 -10.839 1.00 60.78 244 THR A N 1
ATOM 1961 C CA . THR A 1 244 ? 12.723 -15.482 -12.024 1.00 60.78 244 THR A CA 1
ATOM 1962 C C . THR A 1 244 ? 13.303 -16.117 -13.289 1.00 60.78 244 THR A C 1
ATOM 1964 O O . THR A 1 244 ? 14.457 -16.547 -13.332 1.00 60.78 244 THR A O 1
ATOM 1967 N N . ASN A 1 245 ? 12.461 -16.264 -14.316 1.00 68.75 245 ASN A N 1
ATOM 1968 C CA . ASN A 1 245 ? 12.879 -16.799 -15.607 1.00 68.75 245 ASN A CA 1
ATOM 1969 C C . ASN A 1 245 ? 13.205 -15.607 -16.523 1.00 68.75 245 ASN A C 1
ATOM 1971 O O . ASN A 1 245 ? 12.288 -14.847 -16.844 1.00 68.75 245 ASN A O 1
ATOM 1975 N N . PRO A 1 246 ? 14.459 -15.450 -16.984 1.00 64.00 246 PRO A N 1
ATOM 1976 C CA . PRO A 1 246 ? 14.873 -14.298 -17.789 1.00 64.00 246 PRO A CA 1
ATOM 1977 C C . PRO A 1 246 ? 14.112 -14.171 -19.120 1.00 64.00 246 PRO A C 1
ATOM 1979 O O . PRO A 1 246 ? 14.040 -13.083 -19.686 1.00 64.00 246 PRO A O 1
ATOM 1982 N N . PHE A 1 247 ? 13.486 -15.249 -19.606 1.00 73.19 247 PHE A N 1
ATOM 1983 C CA . PHE A 1 247 ? 12.653 -15.224 -20.812 1.00 73.19 247 PHE A CA 1
ATOM 1984 C C . PHE A 1 247 ? 11.254 -14.627 -20.589 1.00 73.19 247 PHE A C 1
ATOM 1986 O O . PHE A 1 247 ? 10.552 -14.342 -21.560 1.00 73.19 247 PHE A O 1
ATOM 1993 N N . ASN A 1 248 ? 10.843 -14.403 -19.338 1.00 84.75 248 ASN A N 1
ATOM 1994 C CA . ASN A 1 248 ? 9.530 -13.838 -19.040 1.00 84.75 248 ASN A CA 1
ATOM 1995 C C . ASN A 1 248 ? 9.460 -12.351 -19.391 1.00 84.75 248 ASN A C 1
ATOM 1997 O O . ASN A 1 248 ? 8.455 -11.912 -19.937 1.00 84.75 248 ASN A O 1
ATOM 2001 N N . LEU A 1 249 ? 10.511 -11.577 -19.107 1.00 89.25 249 LEU A N 1
ATOM 2002 C CA . LEU A 1 249 ? 10.497 -10.126 -19.312 1.00 89.25 249 LEU A CA 1
ATOM 2003 C C . LEU A 1 249 ? 10.240 -9.724 -20.775 1.00 89.25 249 LEU A C 1
ATOM 2005 O O . LEU A 1 249 ? 9.317 -8.938 -20.990 1.00 89.25 249 LEU A O 1
ATOM 2009 N N . PRO A 1 250 ? 10.914 -10.301 -21.792 1.00 90.25 250 PRO A N 1
ATOM 2010 C CA . PRO A 1 250 ? 10.587 -10.013 -23.189 1.00 90.25 250 PRO A CA 1
ATOM 2011 C C . PRO A 1 250 ? 9.113 -10.276 -23.530 1.00 90.25 250 PRO A C 1
ATOM 2013 O O . PRO A 1 250 ? 8.481 -9.477 -24.222 1.00 90.25 250 PRO A O 1
ATOM 2016 N N . TRP A 1 251 ? 8.547 -11.376 -23.018 1.00 89.88 251 TRP A N 1
ATOM 2017 C CA . TRP A 1 251 ? 7.142 -11.729 -23.232 1.00 89.88 251 TRP A CA 1
ATOM 2018 C C . TRP A 1 251 ? 6.187 -10.758 -22.529 1.00 89.88 251 TRP A C 1
ATOM 2020 O O . TRP A 1 251 ? 5.204 -10.330 -23.130 1.00 89.88 251 TRP A O 1
ATOM 2030 N N . ILE A 1 252 ? 6.500 -10.365 -21.292 1.00 92.50 252 ILE A N 1
ATOM 2031 C CA . ILE A 1 252 ? 5.744 -9.369 -20.525 1.00 92.50 252 ILE A CA 1
ATOM 2032 C C . ILE A 1 252 ? 5.708 -8.046 -21.289 1.00 92.50 252 ILE A C 1
ATOM 2034 O O . ILE A 1 252 ? 4.630 -7.497 -21.497 1.00 92.50 252 ILE A O 1
ATOM 2038 N N . ILE A 1 253 ? 6.852 -7.560 -21.781 1.00 92.94 253 ILE A N 1
ATOM 2039 C CA . ILE A 1 253 ? 6.905 -6.303 -22.542 1.00 92.94 253 ILE A CA 1
ATOM 2040 C C . ILE A 1 253 ? 6.121 -6.410 -23.853 1.00 92.94 253 ILE A C 1
ATOM 2042 O O . ILE A 1 253 ? 5.373 -5.495 -24.200 1.00 92.94 253 ILE A O 1
ATOM 2046 N N . ALA A 1 254 ? 6.218 -7.537 -24.562 1.00 91.19 254 ALA A N 1
ATOM 2047 C CA . ALA A 1 254 ? 5.413 -7.775 -25.759 1.00 91.19 254 ALA A CA 1
ATOM 2048 C C . ALA A 1 254 ? 3.903 -7.750 -25.454 1.00 91.19 254 ALA A C 1
ATOM 2050 O O . ALA A 1 254 ? 3.118 -7.197 -26.224 1.00 91.19 254 ALA A O 1
ATOM 2051 N N . LYS A 1 255 ? 3.480 -8.307 -24.313 1.00 94.00 255 LYS A N 1
ATOM 2052 C CA . LYS A 1 255 ? 2.083 -8.254 -23.866 1.00 94.00 255 LYS A CA 1
ATOM 2053 C C . LYS A 1 255 ? 1.648 -6.837 -23.518 1.00 94.00 255 LYS A C 1
ATOM 2055 O O . LYS A 1 255 ? 0.650 -6.386 -24.060 1.00 94.00 255 LYS A O 1
ATOM 2060 N N . LEU A 1 256 ? 2.423 -6.115 -22.713 1.00 94.25 256 LEU A N 1
ATOM 2061 C CA . LEU A 1 256 ? 2.125 -4.730 -22.335 1.00 94.25 256 LEU A CA 1
ATOM 2062 C C . LEU A 1 256 ? 2.005 -3.801 -23.552 1.00 94.25 256 LEU A C 1
ATOM 2064 O O . LEU A 1 256 ? 1.099 -2.978 -23.620 1.00 94.25 256 LEU A O 1
ATOM 2068 N N . THR A 1 257 ? 2.893 -3.953 -24.535 1.00 91.62 257 THR A N 1
ATOM 2069 C CA . THR A 1 257 ? 2.891 -3.123 -25.751 1.00 91.62 257 THR A CA 1
ATOM 2070 C C . THR A 1 257 ? 1.748 -3.456 -26.711 1.00 91.62 257 THR A C 1
ATOM 2072 O O . THR A 1 257 ? 1.266 -2.580 -27.430 1.00 91.62 257 THR A O 1
ATOM 2075 N N . SER A 1 258 ? 1.278 -4.705 -26.717 1.00 92.19 258 SER A N 1
ATOM 2076 C CA . SER A 1 258 ? 0.174 -5.149 -27.574 1.00 92.19 258 SER A CA 1
ATOM 2077 C C . SER A 1 258 ? -1.207 -5.082 -26.916 1.00 92.19 258 SER A C 1
ATOM 2079 O O . SER A 1 258 ? -2.196 -5.207 -27.634 1.00 92.19 258 SER A O 1
ATOM 2081 N N . ASP A 1 259 ? -1.297 -4.849 -25.603 1.00 93.50 259 ASP A N 1
ATOM 2082 C CA . ASP A 1 259 ? -2.552 -4.861 -24.847 1.00 93.50 259 ASP A CA 1
ATOM 2083 C C . ASP A 1 259 ? -3.507 -3.732 -25.272 1.00 93.50 259 ASP A C 1
ATOM 2085 O O . ASP A 1 259 ? -3.231 -2.539 -25.122 1.00 93.50 259 ASP A O 1
ATOM 2089 N N . GLU A 1 260 ? -4.676 -4.117 -25.779 1.00 94.19 260 GLU A N 1
ATOM 2090 C CA . GLU A 1 260 ? -5.696 -3.183 -26.250 1.00 94.19 260 GLU A CA 1
ATOM 2091 C C . GLU A 1 260 ? -6.334 -2.366 -25.118 1.00 94.19 260 GLU A C 1
ATOM 2093 O O . GLU A 1 260 ? -6.766 -1.240 -25.358 1.00 94.19 260 GLU A O 1
ATOM 2098 N N . ASN A 1 261 ? -6.374 -2.875 -23.883 1.00 94.25 261 ASN A N 1
ATOM 2099 C CA . ASN A 1 261 ? -6.882 -2.112 -22.740 1.00 94.25 261 ASN A CA 1
ATOM 2100 C C . ASN A 1 261 ? -5.925 -0.970 -22.373 1.00 94.25 261 ASN A C 1
ATOM 2102 O O . ASN A 1 261 ? -6.377 0.130 -22.065 1.00 94.25 261 ASN A O 1
ATOM 2106 N N . ILE A 1 262 ? -4.611 -1.207 -22.480 1.00 95.00 262 ILE A N 1
ATOM 2107 C CA . ILE A 1 262 ? -3.576 -0.182 -22.273 1.00 95.00 262 ILE A CA 1
ATOM 2108 C C . ILE A 1 262 ? -3.639 0.872 -23.382 1.00 95.00 262 ILE A C 1
ATOM 2110 O O . ILE A 1 262 ? -3.574 2.063 -23.100 1.00 95.00 262 ILE A O 1
ATOM 2114 N N . LYS A 1 263 ? -3.808 0.457 -24.645 1.00 93.75 263 LYS A N 1
ATOM 2115 C CA . LYS A 1 263 ? -3.893 1.389 -25.784 1.00 93.75 263 LYS A CA 1
ATOM 2116 C C . LYS A 1 263 ? -5.155 2.254 -25.774 1.00 93.75 263 LYS A C 1
ATOM 2118 O O . LYS A 1 263 ? -5.104 3.394 -26.227 1.00 93.75 263 LYS A O 1
ATOM 2123 N N . LYS A 1 264 ? -6.286 1.716 -25.303 1.00 94.69 264 LYS A N 1
ATOM 2124 C CA . LYS A 1 264 ? -7.567 2.442 -25.221 1.00 94.69 264 LYS A CA 1
ATOM 2125 C C . LYS A 1 264 ? -7.602 3.464 -24.086 1.00 94.69 264 LYS A C 1
ATOM 2127 O O . LYS A 1 264 ? -8.310 4.462 -24.202 1.00 94.69 264 LYS A O 1
ATOM 2132 N N . ASP A 1 265 ? -6.872 3.227 -23.000 1.00 95.12 265 ASP A N 1
ATOM 2133 C CA . ASP A 1 265 ? -6.725 4.196 -21.914 1.00 95.12 265 ASP A CA 1
ATOM 2134 C C . ASP A 1 265 ? -5.680 5.252 -22.310 1.00 95.12 265 ASP A C 1
ATOM 2136 O O . ASP A 1 265 ? -4.490 4.970 -22.444 1.00 95.12 265 ASP A O 1
ATOM 2140 N N . GLN A 1 266 ? -6.134 6.491 -22.518 1.00 95.19 266 GLN A N 1
ATOM 2141 C CA . GLN A 1 266 ? -5.289 7.591 -22.993 1.00 95.19 266 GLN A CA 1
ATOM 2142 C C . GLN A 1 266 ? -4.103 7.882 -22.063 1.00 95.19 266 GLN A C 1
ATOM 2144 O O . GLN A 1 266 ? -3.033 8.268 -22.532 1.00 95.19 266 GLN A O 1
ATOM 2149 N N . GLU A 1 267 ? -4.300 7.723 -20.757 1.00 95.12 267 GLU A N 1
ATOM 2150 C CA . GLU A 1 267 ? -3.277 7.961 -19.748 1.00 95.12 267 GLU A CA 1
ATOM 2151 C C . GLU A 1 267 ? -2.209 6.864 -19.824 1.00 95.12 267 GLU A C 1
ATOM 2153 O O . GLU A 1 267 ? -1.030 7.161 -19.993 1.00 95.12 267 GLU A O 1
ATOM 2158 N N . LEU A 1 268 ? -2.628 5.595 -19.809 1.00 96.19 268 LEU A N 1
ATOM 2159 C CA . LEU A 1 268 ? -1.710 4.456 -19.900 1.00 96.19 268 LEU A CA 1
ATOM 2160 C C . LEU A 1 268 ? -0.980 4.392 -21.246 1.00 96.19 268 LEU A C 1
ATOM 2162 O O . LEU A 1 268 ? 0.197 4.040 -21.295 1.00 96.19 268 LEU A O 1
ATOM 2166 N N . SER A 1 269 ? -1.650 4.753 -22.342 1.00 95.81 269 SER A N 1
ATOM 2167 C CA . SER A 1 269 ? -1.018 4.824 -23.659 1.00 95.81 269 SER A CA 1
ATOM 2168 C C . SER A 1 269 ? 0.078 5.891 -23.711 1.00 95.81 269 SER A C 1
ATOM 2170 O O . SER A 1 269 ? 1.099 5.676 -24.368 1.00 95.81 269 SER A O 1
ATOM 2172 N N . ASN A 1 270 ? -0.112 7.027 -23.034 1.00 96.44 270 ASN A N 1
ATOM 2173 C CA . ASN A 1 270 ? 0.900 8.077 -22.960 1.00 96.44 270 ASN A CA 1
ATOM 2174 C C . ASN A 1 270 ? 2.088 7.643 -22.099 1.00 96.44 270 ASN A C 1
ATOM 2176 O O . ASN A 1 270 ? 3.219 7.745 -22.570 1.00 96.44 270 ASN A O 1
ATOM 2180 N N . ASP A 1 271 ? 1.833 7.072 -20.918 1.00 96.06 271 ASP A N 1
ATOM 2181 C CA . ASP A 1 271 ? 2.886 6.530 -20.051 1.00 96.06 271 ASP A CA 1
ATOM 2182 C C . ASP A 1 2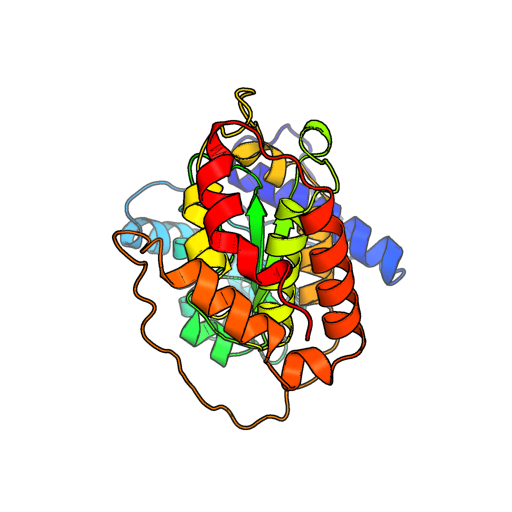71 ? 3.725 5.472 -20.789 1.00 96.06 271 ASP A C 1
ATOM 2184 O O . ASP A 1 271 ? 4.951 5.461 -20.708 1.00 96.06 271 ASP A O 1
ATOM 2188 N N . LEU A 1 272 ? 3.083 4.592 -21.568 1.00 95.31 272 LEU A N 1
ATOM 2189 C CA . LEU A 1 272 ? 3.781 3.562 -22.338 1.00 95.31 272 LEU A CA 1
ATOM 2190 C C . LEU A 1 272 ? 4.688 4.156 -23.430 1.00 95.31 272 LEU A C 1
ATOM 2192 O O . LEU A 1 272 ? 5.789 3.653 -23.654 1.00 95.31 272 LEU A O 1
ATOM 2196 N N . LYS A 1 273 ? 4.251 5.225 -24.106 1.00 94.50 273 LYS A N 1
ATOM 2197 C CA . LYS A 1 273 ? 5.082 5.940 -25.092 1.00 94.50 273 LYS A CA 1
ATOM 2198 C C . LYS A 1 273 ? 6.263 6.631 -24.419 1.00 94.50 273 LYS A C 1
ATOM 2200 O O . LYS A 1 273 ? 7.379 6.559 -24.925 1.00 94.50 273 LYS A O 1
ATOM 2205 N N . GLU A 1 274 ? 6.035 7.263 -23.273 1.00 95.00 274 GLU A N 1
ATOM 2206 C CA . GLU A 1 274 ? 7.100 7.873 -22.479 1.00 95.00 274 GLU A CA 1
ATOM 2207 C C . GLU A 1 274 ? 8.133 6.828 -22.039 1.00 95.00 274 GLU A C 1
ATOM 2209 O O . GLU A 1 274 ? 9.331 7.037 -22.225 1.00 95.00 274 GLU A O 1
ATOM 2214 N N . LEU A 1 275 ? 7.689 5.655 -21.578 1.00 95.75 275 LEU A N 1
ATOM 2215 C CA . LEU A 1 275 ? 8.572 4.531 -21.256 1.00 95.75 275 LEU A CA 1
ATOM 2216 C C . LEU A 1 275 ? 9.444 4.105 -22.439 1.00 95.75 275 LEU A C 1
ATOM 2218 O O . LEU A 1 275 ? 10.630 3.831 -22.255 1.00 95.75 275 LEU A O 1
ATOM 2222 N N . GLN A 1 276 ? 8.889 4.063 -23.652 1.00 94.12 276 GLN A N 1
ATOM 2223 C CA . GLN A 1 276 ? 9.658 3.747 -24.858 1.00 94.12 276 GLN A CA 1
ATOM 2224 C C . GLN A 1 276 ? 10.742 4.796 -25.140 1.00 94.12 276 GLN A C 1
ATOM 2226 O O . GLN A 1 276 ? 11.853 4.430 -25.526 1.00 94.12 276 GLN A O 1
ATOM 2231 N N . GLU A 1 277 ? 10.457 6.085 -24.935 1.00 94.06 277 GLU A N 1
ATOM 2232 C CA . GLU A 1 277 ? 11.457 7.147 -25.097 1.00 94.06 277 GLU A CA 1
ATOM 2233 C C . GLU A 1 277 ? 12.526 7.103 -23.998 1.00 94.06 277 GLU A C 1
ATOM 2235 O O . GLU A 1 277 ? 13.722 7.129 -24.307 1.00 94.06 277 GLU A O 1
ATOM 2240 N N . LEU A 1 278 ? 12.123 6.929 -22.735 1.00 94.38 278 LEU A N 1
ATOM 2241 C CA . LEU A 1 278 ? 13.042 6.762 -21.608 1.00 94.38 278 LEU A CA 1
ATOM 2242 C C . LEU A 1 278 ? 13.962 5.552 -21.813 1.00 94.38 278 LEU A C 1
ATOM 2244 O O . LEU A 1 278 ? 15.164 5.644 -21.565 1.00 94.38 278 LEU A O 1
ATOM 2248 N N . PHE A 1 279 ? 13.444 4.435 -22.336 1.00 94.56 279 PHE A N 1
ATOM 2249 C CA . PHE A 1 279 ? 14.245 3.237 -22.600 1.00 94.56 279 PHE A CA 1
ATOM 2250 C C . PHE A 1 279 ? 15.376 3.483 -23.607 1.00 94.56 279 PHE A C 1
ATOM 2252 O O . PHE A 1 279 ? 16.482 2.959 -23.442 1.00 94.56 279 PHE A O 1
ATOM 2259 N N . LYS A 1 280 ? 15.126 4.284 -24.655 1.00 92.38 280 LYS A N 1
ATOM 2260 C CA . LYS A 1 280 ? 16.129 4.581 -25.694 1.00 92.38 280 LYS A CA 1
ATOM 2261 C C . LYS A 1 280 ? 17.341 5.306 -25.119 1.00 92.38 280 LYS A C 1
ATOM 2263 O O . LYS A 1 280 ? 18.467 5.001 -25.514 1.00 92.38 280 LYS A O 1
ATOM 2268 N N . ILE A 1 281 ? 17.107 6.240 -24.198 1.00 92.75 281 ILE A N 1
ATOM 2269 C CA . ILE A 1 281 ? 18.154 7.066 -23.584 1.00 92.75 281 ILE A CA 1
ATOM 2270 C C . ILE A 1 281 ? 18.723 6.463 -22.294 1.00 92.75 281 ILE A C 1
ATOM 2272 O O . ILE A 1 281 ? 19.755 6.920 -21.812 1.00 92.75 281 ILE A O 1
ATOM 2276 N N . TRP A 1 282 ? 18.085 5.433 -21.735 1.00 92.50 282 TRP A N 1
ATOM 2277 C CA . TRP A 1 282 ? 18.508 4.825 -20.479 1.00 92.50 282 TRP A CA 1
ATOM 2278 C C . TRP A 1 282 ? 19.848 4.103 -20.614 1.00 92.50 282 TRP A C 1
ATOM 2280 O O . TRP A 1 282 ? 20.006 3.186 -21.425 1.00 92.50 282 TRP A O 1
ATOM 2290 N N . ILE A 1 283 ? 20.819 4.477 -19.783 1.00 87.62 283 ILE A N 1
ATOM 2291 C CA . ILE A 1 283 ? 22.133 3.836 -19.711 1.00 87.62 283 ILE A CA 1
ATOM 2292 C C . ILE A 1 283 ? 22.232 3.124 -18.354 1.00 87.62 283 ILE A C 1
ATOM 2294 O O . ILE A 1 283 ? 22.480 3.783 -17.347 1.00 87.62 283 ILE A O 1
ATOM 2298 N N . PRO A 1 284 ? 22.021 1.796 -18.299 1.00 83.69 284 PRO A N 1
ATOM 2299 C CA . PRO A 1 284 ? 22.072 1.052 -17.050 1.00 83.69 284 PRO A CA 1
ATOM 2300 C C . PRO A 1 284 ? 23.505 0.966 -16.526 1.00 83.69 284 PRO A C 1
ATOM 2302 O O . PRO A 1 284 ? 24.473 0.916 -17.294 1.00 83.69 284 PRO A O 1
ATOM 2305 N N . ASN A 1 285 ? 23.631 0.847 -15.207 1.00 81.38 285 ASN A N 1
ATOM 2306 C CA . ASN A 1 285 ? 24.884 0.438 -14.584 1.00 81.38 285 ASN A CA 1
ATOM 2307 C C . ASN A 1 285 ? 25.251 -1.014 -14.974 1.00 81.38 285 ASN A C 1
ATOM 2309 O O . ASN A 1 285 ? 24.494 -1.716 -15.650 1.00 81.38 285 ASN A O 1
ATOM 2313 N N . SER A 1 286 ? 26.430 -1.486 -14.561 1.00 78.38 286 SER A N 1
ATOM 2314 C CA . SER A 1 286 ? 26.914 -2.829 -14.915 1.00 78.38 286 SER A CA 1
ATOM 2315 C C . SER A 1 286 ? 25.978 -3.962 -14.480 1.00 78.38 286 SER A C 1
ATOM 2317 O O . SER A 1 286 ? 25.882 -4.949 -15.204 1.00 78.38 286 SER A O 1
ATOM 2319 N N . GLN A 1 287 ? 25.274 -3.806 -13.357 1.00 77.31 287 GLN A N 1
ATOM 2320 C CA . GLN A 1 287 ? 24.379 -4.816 -12.787 1.00 77.31 287 GLN A CA 1
ATOM 2321 C C . GLN A 1 287 ? 23.036 -4.906 -13.529 1.00 77.31 287 GLN A C 1
ATOM 2323 O O . GLN A 1 287 ? 22.419 -5.965 -13.567 1.00 77.31 287 GLN A O 1
ATOM 2328 N N . LEU A 1 288 ? 22.606 -3.825 -14.187 1.00 84.88 288 LEU A N 1
ATOM 2329 C CA . LEU A 1 288 ? 21.333 -3.748 -14.915 1.00 84.88 288 LEU A CA 1
ATOM 2330 C C . LEU A 1 288 ? 21.472 -3.989 -16.431 1.00 84.88 288 LEU A C 1
ATOM 2332 O O . LEU A 1 288 ? 20.501 -3.853 -17.179 1.00 84.88 288 LEU A O 1
ATOM 2336 N N . LYS A 1 289 ? 22.662 -4.366 -16.917 1.00 85.25 289 LYS A N 1
ATOM 2337 C CA . LYS A 1 289 ? 22.893 -4.647 -18.348 1.00 85.25 289 LYS A CA 1
ATOM 2338 C C . LYS A 1 289 ? 22.059 -5.819 -18.862 1.00 85.25 289 LYS A C 1
ATOM 2340 O O . LYS A 1 289 ? 21.474 -5.718 -19.938 1.00 85.25 289 LYS A O 1
ATOM 2345 N N . GLU A 1 290 ? 21.992 -6.907 -18.096 1.00 84.44 290 GLU A N 1
ATOM 2346 C CA . GLU A 1 290 ? 21.182 -8.078 -18.452 1.00 84.44 290 GLU A CA 1
ATOM 2347 C C . GLU A 1 290 ? 19.691 -7.733 -18.471 1.00 84.44 290 GLU A C 1
ATOM 2349 O O . GLU A 1 290 ? 18.981 -8.096 -19.411 1.00 84.44 290 GLU A O 1
ATOM 2354 N N . LEU A 1 291 ? 19.239 -6.941 -17.491 1.00 88.00 291 LEU A N 1
ATOM 2355 C CA . LEU A 1 291 ? 17.873 -6.431 -17.458 1.00 88.00 291 LEU A CA 1
ATOM 2356 C C . LEU A 1 291 ? 17.568 -5.623 -18.723 1.00 88.00 291 LEU A C 1
ATOM 2358 O O . LEU A 1 291 ? 16.578 -5.898 -19.396 1.00 88.00 291 LEU A O 1
ATOM 2362 N N . LYS A 1 292 ? 18.439 -4.683 -19.110 1.00 89.44 292 LYS A N 1
ATOM 2363 C CA . LYS A 1 292 ? 18.247 -3.907 -20.342 1.00 89.44 292 LYS A CA 1
ATOM 2364 C C . LYS A 1 292 ? 18.114 -4.793 -21.576 1.00 89.44 292 LYS A C 1
ATOM 2366 O O . LYS A 1 292 ? 17.216 -4.553 -22.375 1.00 89.44 292 LYS A O 1
ATOM 2371 N N . TYR A 1 293 ? 18.949 -5.824 -21.708 1.00 86.88 293 TYR A N 1
ATOM 2372 C CA . TYR A 1 293 ? 18.851 -6.765 -22.826 1.00 86.88 293 TYR A CA 1
ATOM 2373 C C . TYR A 1 293 ? 17.487 -7.473 -22.866 1.00 86.88 293 TYR A C 1
ATOM 2375 O O . TYR A 1 293 ? 16.869 -7.574 -23.924 1.00 86.88 293 TYR A O 1
ATOM 2383 N N . SER A 1 294 ? 16.966 -7.891 -21.709 1.00 86.75 294 SER A N 1
ATOM 2384 C CA . SER A 1 294 ? 15.645 -8.531 -21.614 1.00 86.75 294 SER A CA 1
ATOM 2385 C C . SER A 1 294 ? 14.469 -7.596 -21.952 1.00 86.75 294 SER A C 1
ATOM 2387 O O . SER A 1 294 ? 13.379 -8.058 -22.285 1.00 86.75 294 SER A O 1
ATOM 2389 N N . LEU A 1 295 ? 14.690 -6.280 -21.906 1.00 90.06 295 LEU A N 1
ATOM 2390 C CA . LEU A 1 295 ? 13.686 -5.245 -22.160 1.00 90.06 295 LEU A CA 1
ATOM 2391 C C . LEU A 1 295 ? 13.792 -4.634 -23.569 1.00 90.06 295 LEU A C 1
ATOM 2393 O O . LEU A 1 295 ? 13.033 -3.727 -23.904 1.00 90.06 295 LEU A O 1
ATOM 2397 N N . GLU A 1 296 ? 14.677 -5.147 -24.433 1.00 86.75 296 GLU A N 1
ATOM 2398 C CA . GLU A 1 296 ? 14.913 -4.632 -25.795 1.00 86.75 296 GLU A CA 1
ATOM 2399 C C . GLU A 1 296 ? 13.651 -4.579 -26.676 1.00 86.75 296 GLU A C 1
ATOM 2401 O O . GLU A 1 296 ? 13.587 -3.777 -27.608 1.00 86.75 296 GLU A O 1
ATOM 2406 N N . MET A 1 297 ? 12.609 -5.348 -26.343 1.00 83.00 297 MET A N 1
ATOM 2407 C CA . MET A 1 297 ? 11.301 -5.293 -27.009 1.00 83.00 297 MET A CA 1
ATOM 2408 C C . MET A 1 297 ? 10.649 -3.902 -26.968 1.00 83.00 297 MET A C 1
ATOM 2410 O O . MET A 1 297 ? 9.852 -3.594 -27.849 1.00 83.00 297 MET A O 1
ATOM 2414 N N . PHE A 1 298 ? 11.028 -3.020 -26.035 1.00 82.69 298 PHE A N 1
ATOM 2415 C CA . PHE A 1 298 ? 10.593 -1.618 -26.051 1.00 82.69 298 PHE A CA 1
ATOM 2416 C C . PHE A 1 298 ? 11.072 -0.832 -27.287 1.00 82.69 298 PHE A C 1
ATOM 2418 O O . PHE A 1 298 ? 10.483 0.198 -27.609 1.00 82.69 298 PHE A O 1
ATOM 2425 N N . LYS A 1 299 ? 12.106 -1.299 -28.008 1.00 77.81 299 LYS A N 1
ATOM 2426 C CA . LYS A 1 299 ? 12.560 -0.689 -29.274 1.00 77.81 299 LYS A CA 1
ATOM 2427 C C . LYS A 1 299 ? 11.768 -1.152 -30.495 1.00 77.81 299 LYS A C 1
ATOM 2429 O O . LYS A 1 299 ? 11.918 -0.551 -31.561 1.00 77.81 299 LYS A O 1
ATOM 2434 N N . ALA A 1 300 ? 10.972 -2.215 -30.381 1.00 66.75 300 ALA A N 1
ATOM 2435 C CA . ALA A 1 300 ? 10.157 -2.681 -31.492 1.00 66.75 300 ALA A CA 1
ATOM 2436 C C . ALA A 1 300 ? 9.101 -1.613 -31.823 1.00 66.75 300 ALA A C 1
ATOM 2438 O O . ALA A 1 300 ? 8.374 -1.156 -30.942 1.00 66.75 300 ALA A O 1
ATOM 2439 N N . LYS A 1 301 ? 9.045 -1.174 -33.087 1.00 56.31 301 LYS A N 1
ATOM 2440 C CA . LYS A 1 301 ? 8.004 -0.243 -33.545 1.00 56.31 301 LYS A CA 1
ATOM 2441 C C . LYS A 1 301 ? 6.646 -0.954 -33.503 1.00 56.31 301 LYS A C 1
ATOM 2443 O O . LYS A 1 301 ? 6.548 -2.066 -34.021 1.00 56.31 301 LYS A O 1
ATOM 2448 N N . LEU A 1 302 ? 5.661 -0.304 -32.874 1.00 51.78 302 LEU A N 1
ATOM 2449 C CA . LEU A 1 302 ? 4.239 -0.675 -32.914 1.00 51.78 302 LEU A CA 1
ATOM 2450 C C . LEU A 1 302 ? 3.683 -0.585 -34.338 1.00 51.78 302 LEU A C 1
ATOM 2452 O O . LEU A 1 302 ? 4.090 0.356 -35.060 1.00 51.78 302 LEU A O 1
#

Secondary structure (DSSP, 8-state):
---------SSHHHHHHHHHHHHHHHHHHHHH-PPPS----------S-HHHHHHHHHHHGGGGHHHHHH-SEEE----GGGHHHHHHHHHHHHHTTSS-TTTSEEE--SHHHHHHTT--EEEEEETT-SSS-HHHHTTTT---TTEEEEEE--TTT----HHHHHHHHHHHHHHTT---TTHHHHHHHHHSS-TTSS--THHHHHHH-HHHHHHHHHHHHS------S------------SS--TTHHHHHHHHHHH-HHHHHSHHHHHHHHHHHHHHHH----GGGHHHHHHTGGGGS--

Sequence (302 aa):
MFNRIVGEPVGTSDYFIDKMQQATIKYFRERNGIQIEDLSLISLNGEGKIEDRVDLLYSQLNNYMDKIQEADLVLFVAHSQGTPVTALIIERLIENNIINTKKQRTGMMALEYILSNGVRISAVGSWYDQVVPLYSATLQGINHPNVFRALYIHAQDYQPDFLSHLVVFGLKLRNKGLTDYGLITQLSDYLAGNIYGFGTQGHSAIYEELDTYYVSLSWIMGQNKLWDLQQEEIASKFKAPYKTNPFNLPWIIAKLTSDENIKKDQELSNDLKELQELFKIWIPNSQLKELKYSLEMFKAKL

InterPro domains:
  IPR058933 YMC020W-like, alpha/beta hydrolase domain [PF26147] (108-256)
  IPR058934 YMC020W-like [PTHR47349] (110-302)